Protein AF-A0A933LGN0-F1 (afdb_monomer)

Mean predicted aligned error: 6.15 Å

N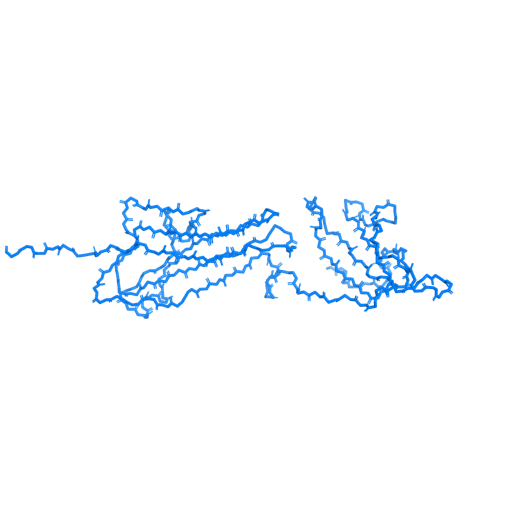earest PDB structures (foldseek):
  7uaf-assembly1_D  TM=4.717E-01  e=1.197E+00  Homo sapiens
  4ci7-assembly1_A  TM=3.240E-01  e=4.088E-01  Clostridioides difficile QCD-32g58
  4ci7-assembly1_B  TM=2.855E-01  e=5.643E-01  Clostridioides difficile QCD-32g58

Sequence (197 aa):
EQGFSAARRTGLLTDSGSGALALDFNGDGWLDLSVACHARPNGDHRAQSSLFFGGPDGFSDYRKLLLPTEGSHDITHVDAGHIYHR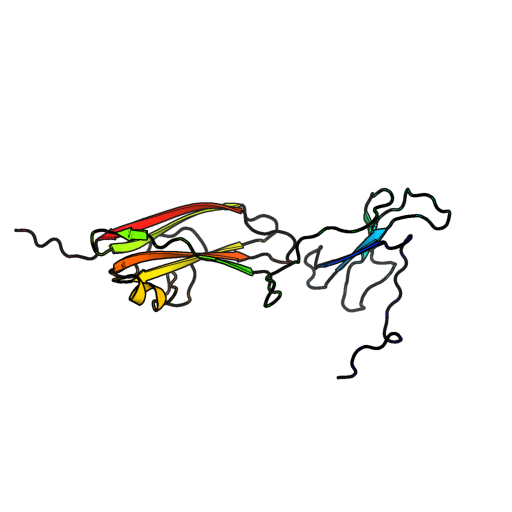RFEIAWTSSIHETATPVGVAAIRWSAETPLGSRIRFQVRVGVDRDRLEEAAWTGPTGPASFFDAPDRLAAALGNGRCVQYRAWFMSRDGSNYPLLRDVALELEPTGKQDKP

Solvent-accessible surface area (backbone atoms only — not comparable to full-atom values): 11126 Å² total; per-residue (Å²): 135,85,75,92,51,93,83,76,68,84,90,76,87,66,38,49,70,46,30,74,52,77,40,31,83,86,70,82,84,34,60,18,41,38,32,26,6,25,22,34,98,86,68,46,46,76,11,47,19,41,36,34,48,34,47,99,88,45,74,47,82,87,40,54,49,78,41,97,46,66,22,37,79,47,70,90,80,76,78,61,34,32,89,89,76,58,42,37,50,47,80,49,71,56,73,79,46,78,49,97,55,46,25,14,46,29,30,43,42,65,47,68,49,52,60,92,70,15,39,62,35,34,27,36,35,41,6,66,40,69,71,51,32,74,73,35,63,48,22,23,87,86,37,74,78,34,58,33,74,60,70,46,73,53,98,60,53,51,57,63,12,23,26,39,36,44,34,43,35,39,24,25,74,53,42,86,47,65,38,50,78,76,50,77,48,75,43,74,40,73,65,64,82,79,80,72,132

Structure (mmCIF, N/CA/C/O backbone):
data_AF-A0A933LGN0-F1
#
_entry.id   AF-A0A933LGN0-F1
#
loop_
_atom_site.group_PDB
_atom_site.id
_atom_site.type_symbol
_atom_site.label_atom_id
_atom_site.label_alt_id
_atom_site.label_comp_id
_atom_site.label_asym_id
_atom_site.label_entity_id
_atom_site.label_seq_id
_atom_site.pdbx_PDB_ins_code
_atom_site.Cartn_x
_atom_site.Cartn_y
_atom_site.Cartn_z
_atom_site.occupancy
_atom_site.B_iso_or_equiv
_atom_site.auth_seq_id
_atom_site.auth_comp_id
_atom_site.auth_asym_id
_atom_site.auth_atom_id
_atom_site.pdbx_PDB_model_num
ATOM 1 N N . GLU A 1 1 ? 11.420 -27.763 -13.303 1.00 62.78 1 GLU A N 1
ATOM 2 C CA . GLU A 1 1 ? 11.640 -26.480 -14.005 1.00 62.78 1 GLU A CA 1
ATOM 3 C C . GLU A 1 1 ? 13.042 -26.451 -14.588 1.00 62.78 1 GLU A C 1
ATOM 5 O O . GLU A 1 1 ? 13.955 -26.988 -13.970 1.00 62.78 1 GLU A O 1
ATOM 10 N N . GLN A 1 2 ? 13.224 -25.869 -15.774 1.00 76.69 2 GLN A N 1
ATOM 11 C CA . GLN A 1 2 ? 14.566 -25.549 -16.260 1.00 76.69 2 GLN A CA 1
ATOM 12 C C . GLN A 1 2 ? 14.942 -24.205 -15.630 1.00 76.69 2 GLN A C 1
ATOM 14 O O . GLN A 1 2 ? 14.261 -23.230 -15.913 1.00 76.69 2 GLN A O 1
ATOM 19 N N . GLY A 1 3 ? 15.951 -24.167 -14.752 1.00 87.81 3 GLY A N 1
ATOM 20 C CA . GLY A 1 3 ? 16.308 -22.988 -13.942 1.00 87.81 3 GLY A CA 1
ATOM 21 C C . GLY A 1 3 ? 16.785 -21.764 -14.742 1.00 87.81 3 GLY A C 1
ATOM 22 O O . GLY A 1 3 ? 16.311 -21.472 -15.834 1.00 87.81 3 GLY A O 1
ATOM 23 N N . PHE A 1 4 ? 17.754 -21.010 -14.238 1.00 88.06 4 PHE A N 1
ATOM 24 C CA . PHE A 1 4 ? 18.306 -19.876 -14.988 1.00 88.06 4 PHE A CA 1
ATOM 25 C C . PHE A 1 4 ? 19.128 -20.334 -16.216 1.00 88.06 4 PHE A C 1
ATOM 27 O O . PHE A 1 4 ?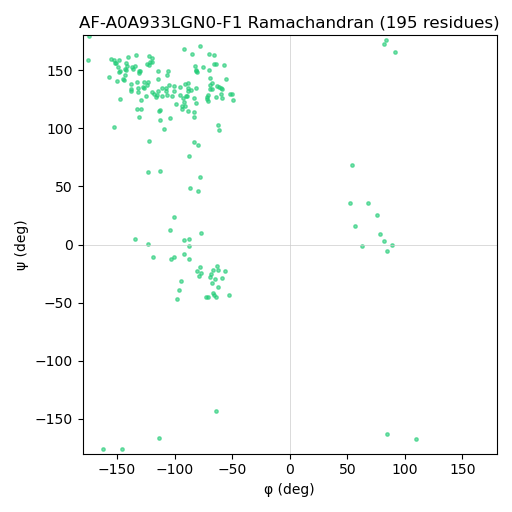 19.829 -21.343 -16.163 1.00 88.06 4 PHE A O 1
ATOM 34 N N . SER A 1 5 ? 19.061 -19.592 -17.330 1.00 91.00 5 SER A N 1
ATOM 35 C CA . SER A 1 5 ? 19.983 -19.739 -18.467 1.00 91.00 5 SER A CA 1
ATOM 36 C C . SER A 1 5 ? 20.211 -18.392 -19.141 1.00 91.00 5 SER A C 1
ATOM 38 O O . SER A 1 5 ? 19.262 -17.769 -19.608 1.00 91.00 5 SER A O 1
ATOM 40 N N . ALA A 1 6 ? 21.474 -17.984 -19.281 1.00 90.81 6 ALA A N 1
ATOM 41 C CA . ALA A 1 6 ? 21.842 -16.735 -19.949 1.00 90.81 6 ALA A CA 1
ATOM 42 C C . ALA A 1 6 ? 21.458 -16.692 -21.442 1.00 90.81 6 ALA A C 1
ATOM 44 O O . ALA A 1 6 ? 21.406 -15.612 -22.035 1.00 90.81 6 ALA A O 1
ATOM 45 N N . ALA A 1 7 ? 21.203 -17.851 -22.058 1.00 90.81 7 ALA A N 1
ATOM 46 C CA . ALA A 1 7 ? 20.725 -17.947 -23.435 1.00 90.81 7 ALA A CA 1
ATOM 47 C C . ALA A 1 7 ? 19.208 -17.714 -23.550 1.00 90.81 7 ALA A C 1
ATOM 49 O O . ALA A 1 7 ? 18.731 -17.323 -24.611 1.00 90.81 7 ALA A O 1
ATOM 50 N N . ARG A 1 8 ? 18.445 -17.918 -22.466 1.00 89.62 8 ARG A N 1
ATOM 51 C CA . ARG A 1 8 ? 17.003 -17.644 -22.411 1.00 89.62 8 ARG A CA 1
ATOM 52 C C . ARG A 1 8 ? 16.773 -16.192 -22.004 1.00 89.62 8 ARG A C 1
ATOM 54 O O . ARG A 1 8 ? 16.453 -15.911 -20.852 1.00 89.62 8 ARG A O 1
ATOM 61 N N . ARG A 1 9 ? 16.984 -15.272 -22.946 1.00 90.44 9 ARG A N 1
ATOM 62 C CA . ARG A 1 9 ? 16.821 -13.831 -22.725 1.00 90.44 9 ARG A CA 1
ATOM 63 C C . ARG A 1 9 ? 16.197 -13.129 -23.926 1.00 90.44 9 ARG A C 1
ATOM 65 O O . ARG A 1 9 ? 16.412 -13.544 -25.062 1.00 90.44 9 ARG A O 1
ATOM 72 N N . THR A 1 10 ? 15.537 -12.011 -23.652 1.00 89.69 10 THR A N 1
ATOM 73 C CA . THR A 1 10 ? 15.153 -11.007 -24.649 1.00 89.69 10 THR A CA 1
ATOM 74 C C . THR A 1 10 ? 16.130 -9.841 -24.544 1.00 89.69 10 THR A C 1
ATOM 76 O O . THR A 1 10 ? 16.378 -9.345 -23.447 1.00 89.69 10 THR A O 1
ATOM 79 N N . GLY A 1 11 ? 16.736 -9.437 -25.662 1.00 92.25 11 GLY A N 1
ATOM 80 C CA . GLY A 1 11 ? 17.563 -8.230 -25.712 1.00 92.25 11 GLY A CA 1
ATOM 81 C C . GLY A 1 11 ? 16.682 -6.995 -25.869 1.00 92.25 11 GLY A C 1
ATOM 82 O O . GLY A 1 11 ? 15.778 -7.017 -26.696 1.00 92.25 11 GLY A O 1
ATOM 83 N N . LEU A 1 12 ? 16.953 -5.948 -25.089 1.00 93.94 12 LEU A N 1
ATOM 84 C CA . LEU A 1 12 ? 16.286 -4.648 -25.180 1.00 93.94 12 LEU A CA 1
ATOM 85 C C . LEU A 1 12 ? 17.342 -3.564 -25.387 1.00 93.94 12 LEU A C 1
ATOM 87 O O . LEU A 1 12 ? 18.404 -3.603 -24.760 1.00 93.94 12 LEU A O 1
ATOM 91 N N . LEU A 1 13 ? 17.069 -2.613 -26.277 1.00 93.31 13 LEU A N 1
ATOM 92 C CA . LEU A 1 13 ? 18.012 -1.569 -26.662 1.00 93.31 13 LEU A CA 1
ATOM 93 C C . LEU A 1 13 ? 17.850 -0.328 -25.776 1.00 93.31 13 LEU A C 1
ATOM 95 O O . LEU A 1 13 ? 16.806 0.336 -25.779 1.00 93.31 13 LEU A O 1
ATOM 99 N N . THR A 1 14 ? 18.924 0.012 -25.062 1.00 93.94 14 THR A N 1
ATOM 100 C CA . THR A 1 14 ? 19.019 1.161 -24.146 1.00 93.94 14 THR A CA 1
ATOM 101 C C . THR A 1 14 ? 20.337 1.909 -24.324 1.00 93.94 14 THR A C 1
ATOM 103 O O . THR A 1 14 ? 21.363 1.287 -24.608 1.00 93.94 14 THR A O 1
ATOM 106 N N . ASP A 1 15 ? 20.335 3.214 -24.054 1.00 94.25 15 ASP A N 1
ATOM 107 C CA . ASP A 1 15 ? 21.531 4.062 -24.081 1.00 94.25 15 ASP A CA 1
ATOM 108 C C . ASP A 1 15 ? 22.302 3.963 -22.754 1.00 94.25 15 ASP A C 1
ATOM 110 O O . ASP A 1 15 ? 22.082 4.739 -21.825 1.00 94.25 15 ASP A O 1
ATOM 114 N N . SER A 1 16 ? 23.214 2.988 -22.659 1.00 94.38 16 SER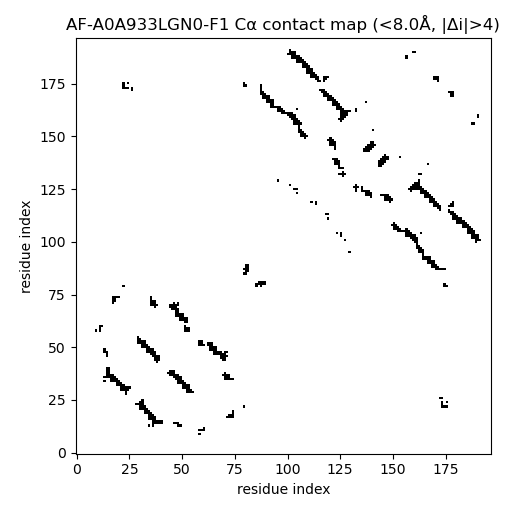 A N 1
ATOM 115 C CA . SER A 1 16 ? 24.043 2.761 -21.463 1.00 94.38 16 SER A CA 1
ATOM 116 C C . SER A 1 16 ? 23.195 2.597 -20.189 1.00 94.38 16 SER A C 1
ATOM 118 O O . SER A 1 16 ? 23.159 3.469 -19.316 1.00 94.38 16 SER A O 1
ATOM 120 N N . GLY A 1 17 ? 22.455 1.484 -20.114 1.00 94.31 17 GLY A N 1
ATOM 121 C CA . GLY A 1 17 ? 21.576 1.173 -18.985 1.00 94.31 17 GLY A CA 1
ATOM 122 C C . GLY A 1 17 ? 22.341 1.107 -17.657 1.00 94.31 17 GLY A C 1
ATOM 123 O O . GLY A 1 17 ? 23.321 0.372 -17.549 1.00 94.31 17 GLY A O 1
ATOM 124 N N . SER A 1 18 ? 21.893 1.867 -16.658 1.00 93.69 18 SER A N 1
ATOM 125 C CA . SER A 1 18 ? 22.594 2.069 -15.379 1.00 93.69 18 SER A CA 1
ATOM 126 C C . SER A 1 18 ? 21.812 1.590 -14.150 1.00 93.69 18 SER A C 1
ATOM 128 O O . SER A 1 18 ? 22.383 1.481 -13.071 1.00 93.69 18 SER A O 1
ATOM 130 N N . GLY A 1 19 ? 20.530 1.256 -14.304 1.00 93.81 19 GLY A N 1
ATOM 131 C CA . GLY A 1 19 ? 19.676 0.708 -13.250 1.00 93.81 19 GLY A CA 1
ATOM 132 C C . GLY A 1 19 ? 18.304 0.343 -13.807 1.00 93.81 19 GLY A C 1
ATOM 133 O O . GLY A 1 19 ? 17.924 0.857 -14.861 1.00 93.81 19 GLY A O 1
ATOM 134 N N . ALA A 1 20 ? 17.566 -0.545 -13.137 1.00 93.31 20 ALA A N 1
ATOM 135 C CA . ALA A 1 20 ? 16.239 -0.960 -13.591 1.00 93.31 20 ALA A CA 1
ATOM 136 C C . ALA A 1 20 ? 15.241 -1.186 -12.445 1.00 93.31 20 ALA A C 1
ATOM 138 O O . ALA A 1 20 ?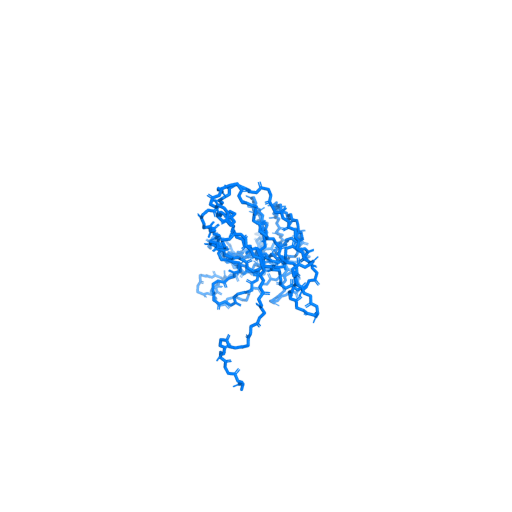 15.627 -1.577 -11.345 1.00 93.31 20 ALA A O 1
ATOM 139 N N . LEU A 1 21 ? 13.956 -0.971 -12.732 1.00 92.88 21 LEU A N 1
ATOM 140 C CA . LEU A 1 21 ? 12.824 -1.236 -11.841 1.00 92.88 21 LEU A CA 1
ATOM 141 C C . LEU A 1 21 ? 11.687 -1.879 -12.640 1.00 92.88 21 LEU A C 1
ATOM 143 O O . LEU A 1 21 ? 11.324 -1.369 -13.700 1.00 92.88 21 LEU A O 1
ATOM 147 N N . ALA A 1 22 ? 11.119 -2.969 -12.124 1.00 92.25 22 ALA A N 1
ATOM 148 C CA . ALA A 1 22 ? 10.008 -3.674 -12.756 1.00 92.25 22 ALA A CA 1
ATOM 149 C C . ALA A 1 22 ? 8.724 -3.553 -11.926 1.00 92.25 22 ALA A C 1
ATOM 151 O O . ALA A 1 22 ? 8.673 -4.057 -10.803 1.00 92.25 22 ALA A O 1
ATOM 152 N N . LEU A 1 23 ? 7.707 -2.893 -12.484 1.00 91.94 23 LEU A N 1
ATOM 153 C CA . LEU A 1 23 ? 6.371 -2.695 -11.905 1.00 91.94 23 LEU A CA 1
ATOM 154 C C . LEU A 1 23 ? 5.344 -2.529 -13.024 1.00 91.94 23 LEU A C 1
ATOM 156 O O . LEU A 1 23 ? 5.713 -2.169 -14.130 1.00 91.94 23 LEU A O 1
ATOM 160 N N . ASP A 1 24 ? 4.068 -2.766 -12.739 1.00 91.62 24 ASP A N 1
ATOM 161 C CA . ASP A 1 24 ? 2.968 -2.479 -13.671 1.00 91.62 24 ASP A CA 1
ATOM 162 C C . ASP A 1 24 ? 2.640 -0.975 -13.623 1.00 91.62 24 ASP A C 1
ATOM 164 O O . ASP A 1 24 ? 1.823 -0.519 -12.821 1.00 91.62 24 ASP A O 1
ATOM 168 N N . PHE A 1 25 ? 3.358 -0.167 -14.407 1.00 90.69 25 PHE A N 1
ATOM 169 C CA . PHE A 1 25 ? 3.263 1.293 -14.329 1.00 90.69 25 PHE A CA 1
ATOM 170 C C . PHE A 1 25 ? 1.997 1.832 -15.001 1.00 90.69 25 PHE A C 1
ATOM 172 O O . PHE A 1 25 ? 1.548 2.931 -14.659 1.00 90.69 25 PHE A O 1
ATOM 179 N N . ASN A 1 26 ? 1.427 1.096 -15.959 1.00 91.00 26 ASN A N 1
ATOM 180 C CA . ASN A 1 26 ? 0.223 1.507 -16.682 1.00 91.00 26 ASN A CA 1
ATOM 181 C C . ASN A 1 26 ? -1.070 0.833 -16.165 1.00 91.00 26 ASN A C 1
ATOM 183 O O . ASN A 1 26 ? -2.165 1.292 -16.503 1.00 91.00 26 ASN A O 1
ATOM 187 N N . GLY A 1 27 ? -0.963 -0.177 -15.299 1.00 89.31 27 GLY A N 1
ATOM 188 C CA . GLY A 1 27 ? -2.082 -0.900 -14.703 1.00 89.31 27 GLY A CA 1
ATOM 189 C C . GLY A 1 27 ? -2.755 -1.896 -15.651 1.00 89.31 27 GLY A C 1
ATOM 190 O O . GLY A 1 27 ? -3.954 -2.143 -15.486 1.00 89.31 27 GLY A O 1
ATOM 191 N N . ASP A 1 28 ? -2.048 -2.408 -16.664 1.00 91.88 28 ASP A N 1
ATOM 192 C CA . ASP A 1 28 ? -2.591 -3.343 -17.660 1.00 91.88 28 ASP A CA 1
ATOM 193 C C . ASP A 1 28 ? -2.489 -4.824 -17.241 1.00 91.88 28 ASP A C 1
ATOM 195 O O . ASP A 1 28 ? -3.005 -5.710 -17.933 1.00 91.88 28 ASP A O 1
ATOM 199 N N . GLY A 1 29 ? -1.905 -5.089 -16.068 1.00 90.75 29 GLY A N 1
ATOM 200 C CA . GLY A 1 29 ? -1.732 -6.419 -15.494 1.00 90.75 29 GLY A CA 1
ATOM 201 C C . GLY A 1 29 ? -0.437 -7.115 -15.913 1.00 90.75 29 GLY A C 1
ATOM 202 O O . GLY A 1 29 ? -0.190 -8.237 -15.457 1.00 90.75 29 GLY A O 1
ATOM 203 N N . TRP A 1 30 ? 0.397 -6.482 -16.740 1.00 94.06 30 TRP A N 1
ATOM 204 C CA . TRP A 1 30 ? 1.733 -6.955 -17.085 1.00 94.06 30 TRP A CA 1
ATOM 205 C C . TRP A 1 30 ? 2.802 -6.111 -16.389 1.00 94.06 30 TRP A C 1
ATOM 207 O O . TRP A 1 30 ? 2.649 -4.917 -16.175 1.00 94.06 30 TRP A O 1
ATOM 217 N N . LEU A 1 31 ? 3.919 -6.740 -16.012 1.00 93.44 31 LEU A N 1
ATOM 218 C CA . LEU A 1 31 ? 5.056 -5.988 -15.482 1.00 93.44 31 LEU A CA 1
ATOM 219 C C . LEU A 1 31 ? 5.725 -5.199 -16.606 1.00 93.44 31 LEU A C 1
ATOM 221 O O . LEU A 1 31 ? 6.141 -5.779 -17.609 1.00 93.44 31 LEU A O 1
ATOM 225 N N . ASP A 1 32 ? 5.915 -3.909 -16.380 1.00 95.44 32 ASP A N 1
ATOM 226 C CA . ASP A 1 32 ? 6.739 -3.039 -17.205 1.00 95.44 32 ASP A CA 1
ATOM 227 C C . ASP A 1 32 ? 8.175 -2.990 -16.662 1.00 95.44 32 ASP A C 1
ATOM 229 O O . ASP A 1 32 ? 8.462 -3.442 -15.550 1.00 95.44 32 ASP A O 1
ATOM 233 N N . LEU A 1 33 ? 9.097 -2.429 -17.444 1.00 95.62 33 LEU A N 1
ATOM 234 C CA . LEU A 1 33 ? 10.505 -2.289 -17.080 1.00 95.62 33 LEU A CA 1
ATOM 235 C C . LEU A 1 33 ? 10.984 -0.855 -17.322 1.00 95.62 33 LEU A C 1
ATOM 237 O O . LEU A 1 33 ? 11.155 -0.427 -18.462 1.00 95.62 33 LEU A O 1
ATOM 241 N N . SER A 1 34 ? 11.245 -0.126 -16.241 1.00 95.19 34 SER A N 1
ATOM 242 C CA . SER A 1 34 ? 11.947 1.158 -16.277 1.00 95.19 34 SER A CA 1
ATOM 243 C C . SER A 1 34 ? 13.453 0.919 -16.230 1.00 95.19 34 SER A C 1
ATOM 245 O O . SER A 1 34 ? 13.919 0.134 -15.406 1.00 95.19 34 SER A O 1
ATOM 247 N N . VAL A 1 35 ? 14.213 1.585 -17.098 1.00 96.25 35 VAL A N 1
ATOM 248 C CA . VAL A 1 35 ? 15.675 1.493 -17.191 1.00 96.25 35 VAL A CA 1
ATOM 249 C C . VAL A 1 35 ? 16.281 2.893 -17.258 1.00 96.25 35 VAL A C 1
ATOM 251 O O . VAL A 1 35 ? 16.063 3.628 -18.228 1.00 96.25 35 VAL A O 1
ATOM 254 N N . ALA A 1 36 ? 17.079 3.248 -16.250 1.00 96.62 36 ALA A N 1
ATOM 255 C CA . ALA A 1 36 ? 17.869 4.474 -16.255 1.00 96.62 36 ALA A CA 1
ATOM 256 C C . ALA A 1 36 ? 18.982 4.372 -17.297 1.00 96.62 36 ALA A C 1
ATOM 258 O O . ALA A 1 36 ? 19.611 3.324 -17.431 1.00 96.62 36 ALA A O 1
ATOM 259 N N . CYS A 1 37 ? 19.209 5.448 -18.047 1.00 95.81 37 CYS A N 1
ATOM 260 C CA . CYS A 1 37 ? 20.165 5.484 -19.153 1.00 95.81 37 CYS A CA 1
ATOM 261 C C . CYS A 1 37 ? 21.170 6.624 -18.950 1.00 95.81 37 CYS A C 1
ATOM 263 O O . CYS A 1 37 ? 20.776 7.772 -18.736 1.00 95.81 37 CYS A O 1
ATOM 265 N N . HIS A 1 38 ? 22.466 6.307 -19.016 1.00 96.12 38 HIS A N 1
ATOM 266 C CA . HIS A 1 38 ? 23.531 7.218 -18.594 1.00 96.12 38 HIS A CA 1
ATOM 267 C C . HIS A 1 38 ? 24.157 8.038 -19.728 1.00 96.12 38 HIS A C 1
ATOM 269 O O . HIS A 1 38 ? 24.495 9.207 -19.538 1.00 96.12 38 HIS A O 1
ATOM 275 N N . ALA A 1 39 ? 24.350 7.439 -20.902 1.00 95.38 39 ALA A N 1
ATOM 276 C CA . ALA A 1 39 ? 25.064 8.084 -21.997 1.00 95.38 39 ALA A CA 1
ATOM 277 C C . ALA A 1 39 ? 24.677 7.488 -23.350 1.00 95.38 39 ALA A C 1
ATOM 279 O O . ALA A 1 39 ? 24.476 6.280 -23.484 1.00 95.38 39 ALA A O 1
ATOM 280 N N . ARG A 1 40 ? 24.621 8.351 -24.363 1.00 93.19 40 ARG A N 1
ATOM 281 C CA . ARG A 1 40 ? 24.430 7.963 -25.763 1.00 93.19 40 ARG A CA 1
ATOM 282 C C . ARG A 1 40 ? 25.679 7.248 -26.298 1.00 93.19 40 ARG A C 1
ATOM 284 O O . ARG A 1 40 ? 26.762 7.413 -25.733 1.00 93.19 40 ARG A O 1
ATOM 291 N N . PRO A 1 41 ? 25.596 6.534 -27.438 1.00 91.50 41 PRO A N 1
ATOM 292 C CA . PRO A 1 41 ? 26.744 5.820 -28.012 1.00 91.50 41 PRO A CA 1
ATOM 293 C C . PRO A 1 41 ? 27.984 6.684 -28.302 1.00 91.50 41 PRO A C 1
ATOM 295 O O . PRO A 1 41 ? 29.092 6.164 -28.370 1.00 91.50 41 PRO A O 1
ATOM 298 N N . ASN A 1 42 ? 27.816 7.999 -28.469 1.00 93.44 42 ASN A N 1
ATOM 299 C CA . ASN A 1 42 ? 28.909 8.955 -28.678 1.00 93.44 42 ASN A CA 1
ATOM 300 C C . ASN A 1 42 ? 29.522 9.505 -27.372 1.00 93.44 42 ASN A C 1
ATOM 302 O O . ASN A 1 42 ? 30.354 10.407 -27.436 1.00 93.44 42 ASN A O 1
ATOM 306 N N . GLY A 1 43 ? 29.096 9.010 -26.206 1.00 91.25 43 GLY A N 1
ATOM 307 C CA . GLY A 1 43 ? 29.536 9.485 -24.892 1.00 91.25 43 GLY A CA 1
ATOM 308 C C . GLY A 1 43 ? 28.817 10.740 -24.384 1.00 91.25 43 GLY A C 1
ATOM 309 O O . GLY A 1 43 ? 29.163 11.232 -23.316 1.00 91.25 43 GLY A O 1
ATOM 310 N N . ASP A 1 44 ? 27.821 11.274 -25.102 1.00 93.25 44 ASP A N 1
ATOM 311 C CA . ASP A 1 44 ? 27.020 12.400 -24.607 1.00 93.25 44 ASP A CA 1
ATOM 312 C C . ASP A 1 44 ? 26.094 11.946 -23.469 1.00 93.25 44 ASP A C 1
ATOM 314 O O . ASP A 1 44 ? 25.257 11.055 -23.645 1.00 93.25 44 ASP A O 1
ATOM 318 N N . HIS A 1 45 ? 26.205 12.602 -22.315 1.00 93.62 45 HIS A N 1
ATOM 319 C CA . HIS A 1 45 ? 25.413 12.324 -21.116 1.00 93.62 45 HIS A CA 1
ATOM 320 C C . HIS A 1 45 ? 23.980 12.876 -21.186 1.00 93.62 45 HIS A C 1
ATOM 322 O O . HIS A 1 45 ? 23.247 12.841 -20.208 1.00 93.62 45 HIS A O 1
ATOM 328 N N . ARG A 1 46 ? 23.514 13.356 -22.342 1.00 92.94 46 ARG A N 1
ATOM 329 C CA . ARG A 1 46 ? 22.103 13.725 -22.560 1.00 92.94 46 ARG A CA 1
ATOM 330 C C . ARG A 1 46 ? 21.256 12.530 -23.002 1.00 92.94 46 ARG A C 1
ATOM 332 O O . ARG A 1 46 ? 20.564 12.601 -24.022 1.00 92.94 46 ARG A O 1
ATOM 339 N N . ALA A 1 47 ? 21.363 11.408 -22.292 1.00 94.38 47 ALA A N 1
ATOM 340 C CA . ALA A 1 47 ? 20.606 10.186 -22.572 1.00 94.38 47 ALA A CA 1
ATOM 341 C C . ALA A 1 47 ? 19.249 10.173 -21.850 1.00 94.38 47 ALA A C 1
ATOM 343 O O . ALA A 1 47 ? 19.154 10.540 -20.676 1.00 94.38 47 ALA A O 1
ATOM 344 N N . GLN A 1 48 ? 18.217 9.713 -22.560 1.00 95.88 48 GLN A N 1
ATOM 345 C CA . GLN A 1 48 ? 16.862 9.536 -22.036 1.00 95.88 48 GLN A CA 1
ATOM 346 C C . GLN A 1 48 ? 16.689 8.125 -21.472 1.00 95.88 48 GLN A C 1
ATOM 348 O O . GLN A 1 48 ? 17.112 7.152 -22.092 1.00 95.88 48 GLN A O 1
ATOM 353 N N . SER A 1 49 ? 16.026 8.008 -20.326 1.00 96.56 49 SER A N 1
ATOM 354 C CA . SER A 1 49 ? 15.695 6.719 -19.716 1.00 96.56 49 SER A CA 1
ATOM 355 C C . SER A 1 49 ? 14.543 6.054 -20.467 1.00 96.56 49 SER A C 1
ATOM 357 O O 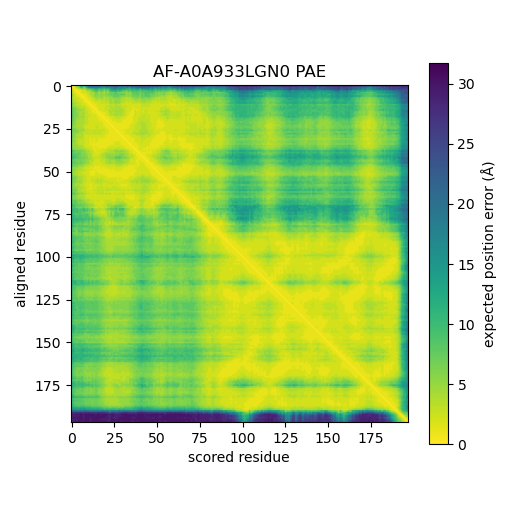. SER A 1 49 ? 13.724 6.730 -21.090 1.00 96.56 49 SER A O 1
ATOM 359 N N . SER A 1 50 ? 14.472 4.727 -20.433 1.00 96.94 50 SER A N 1
ATOM 360 C CA . SER A 1 50 ? 13.469 3.957 -21.176 1.00 96.94 50 SER A CA 1
ATOM 361 C C . SER A 1 50 ? 12.472 3.301 -20.230 1.00 96.94 50 SER A C 1
ATOM 363 O O . SER A 1 50 ? 12.874 2.683 -19.253 1.00 96.94 50 SER A O 1
ATOM 365 N N . LEU A 1 51 ? 11.184 3.383 -20.546 1.00 96.88 51 LEU A N 1
ATOM 366 C CA . LEU A 1 51 ? 10.127 2.590 -19.925 1.00 96.88 51 LEU A CA 1
ATOM 367 C C . LEU A 1 51 ? 9.563 1.635 -20.976 1.00 96.88 51 LEU A C 1
ATOM 369 O O . LEU A 1 51 ? 8.879 2.072 -21.897 1.00 96.88 51 LEU A O 1
ATOM 373 N N . PHE A 1 52 ? 9.867 0.348 -20.860 1.00 98.00 52 PHE A N 1
ATOM 374 C CA . PHE A 1 52 ? 9.341 -0.700 -21.731 1.00 98.00 52 PHE A CA 1
ATOM 375 C C . PHE A 1 52 ? 8.048 -1.244 -21.145 1.00 98.00 52 PHE A C 1
ATOM 377 O O . PHE A 1 52 ? 8.045 -1.668 -19.991 1.00 98.00 52 PHE A O 1
ATOM 384 N N . PHE A 1 53 ? 6.981 -1.286 -21.938 1.00 97.50 53 PHE A N 1
ATOM 385 C CA . PHE A 1 53 ? 5.718 -1.840 -21.469 1.00 97.50 53 PHE A CA 1
ATOM 386 C C . PHE A 1 53 ? 5.643 -3.344 -21.745 1.00 97.50 53 PHE A C 1
ATOM 388 O O . PHE A 1 53 ? 5.818 -3.771 -22.895 1.00 97.50 53 PHE A O 1
ATOM 395 N N . GLY A 1 54 ? 5.336 -4.143 -20.724 1.00 96.62 54 GLY A N 1
ATOM 396 C CA . GLY A 1 54 ? 5.208 -5.600 -20.827 1.00 96.62 54 GLY A CA 1
ATOM 397 C C . GLY A 1 54 ? 3.845 -6.041 -21.358 1.00 96.62 54 GLY A C 1
ATOM 398 O O . GLY A 1 54 ? 2.860 -5.327 -21.236 1.00 96.62 54 GLY A O 1
ATOM 399 N N . GLY A 1 55 ? 3.758 -7.209 -21.986 1.00 96.12 55 GLY A N 1
ATOM 400 C CA . GLY A 1 55 ? 2.505 -7.679 -22.576 1.00 96.12 55 GLY A CA 1
ATOM 401 C C . GLY A 1 55 ? 2.503 -9.180 -22.849 1.00 96.12 55 GLY A C 1
ATOM 402 O O . GLY A 1 55 ? 3.491 -9.853 -22.546 1.00 96.12 55 GLY A O 1
ATOM 403 N N . PRO A 1 56 ? 1.431 -9.713 -23.465 1.00 95.81 56 PRO A N 1
ATOM 404 C CA . PRO A 1 56 ? 1.300 -11.144 -23.751 1.00 95.81 56 PRO A CA 1
ATOM 405 C C . PRO A 1 56 ? 2.429 -11.701 -24.629 1.00 95.81 56 PRO A C 1
ATOM 407 O O . PRO A 1 56 ? 2.804 -12.860 -24.471 1.00 95.81 56 PRO A O 1
ATOM 410 N N . ASP A 1 57 ? 3.009 -10.865 -25.493 1.00 93.88 57 ASP A N 1
ATOM 411 C CA . ASP A 1 57 ? 4.134 -11.222 -26.367 1.00 93.88 57 ASP A CA 1
ATOM 412 C C . ASP A 1 57 ? 5.513 -10.911 -25.740 1.00 93.88 57 ASP A C 1
ATOM 414 O O . ASP A 1 57 ? 6.552 -11.088 -26.378 1.00 93.88 57 ASP A O 1
ATOM 418 N N . GLY A 1 58 ? 5.544 -10.447 -24.485 1.00 92.88 58 GLY A N 1
ATOM 419 C CA . GLY A 1 58 ? 6.749 -10.008 -23.781 1.00 92.88 58 GLY A CA 1
ATOM 420 C C . GLY A 1 58 ? 7.145 -8.553 -24.066 1.00 92.88 58 GLY A C 1
ATOM 421 O O . GLY A 1 58 ? 6.342 -7.737 -24.518 1.00 92.88 58 GLY A O 1
ATOM 422 N N . PHE A 1 59 ? 8.396 -8.209 -23.749 1.00 95.62 59 PHE A N 1
ATOM 423 C CA . PHE A 1 59 ? 8.948 -6.867 -23.961 1.00 95.62 59 PHE A CA 1
ATOM 424 C C . PHE A 1 59 ? 9.384 -6.641 -25.415 1.00 95.62 59 PHE A C 1
ATOM 426 O O . PHE A 1 59 ? 9.862 -7.561 -26.078 1.00 95.62 59 PHE A O 1
ATOM 433 N N . SER A 1 60 ? 9.282 -5.395 -25.888 1.00 94.19 60 SER A N 1
ATOM 434 C CA . SER A 1 60 ? 9.660 -4.998 -27.250 1.00 94.19 60 SER A CA 1
ATOM 435 C C . SER A 1 60 ? 10.251 -3.589 -27.294 1.00 94.19 60 SER A C 1
ATOM 437 O O . SER A 1 60 ? 9.742 -2.678 -26.642 1.00 94.19 60 SER A O 1
ATOM 439 N N . ASP A 1 61 ? 11.265 -3.379 -28.139 1.00 94.56 61 ASP A N 1
ATOM 440 C CA . ASP A 1 61 ? 11.851 -2.056 -28.402 1.00 94.56 61 ASP A CA 1
ATOM 441 C C . ASP A 1 61 ? 10.869 -1.058 -29.029 1.00 94.56 61 ASP A C 1
ATOM 443 O O . ASP A 1 61 ? 11.068 0.153 -28.922 1.00 94.56 61 ASP A O 1
ATOM 447 N N . TYR A 1 62 ? 9.804 -1.557 -29.661 1.00 93.62 62 TYR A N 1
ATOM 448 C CA . TYR A 1 62 ? 8.758 -0.737 -30.274 1.00 93.62 62 TYR A CA 1
ATOM 449 C C . TYR A 1 62 ? 7.644 -0.357 -29.295 1.00 93.62 62 TYR A C 1
ATOM 451 O O . TYR A 1 62 ? 6.837 0.519 -29.601 1.00 93.62 62 TYR A O 1
ATOM 459 N N . ARG A 1 63 ? 7.594 -0.990 -28.115 1.00 95.69 63 ARG A N 1
ATOM 460 C CA . ARG A 1 63 ? 6.600 -0.716 -27.071 1.00 95.69 63 ARG A CA 1
ATOM 461 C C . ARG A 1 63 ? 7.278 -0.101 -25.849 1.00 95.69 63 ARG A C 1
ATOM 463 O O . ARG A 1 63 ? 7.282 -0.674 -24.762 1.00 95.69 63 ARG A O 1
ATOM 470 N N . LYS A 1 64 ? 7.863 1.082 -26.045 1.00 95.88 64 LYS A N 1
ATOM 471 C CA . LYS A 1 64 ? 8.511 1.847 -24.978 1.00 95.88 64 LYS A CA 1
ATOM 472 C C . LYS A 1 64 ? 8.197 3.335 -25.030 1.00 95.88 64 LYS A C 1
ATOM 474 O O . LYS A 1 64 ? 7.957 3.895 -26.097 1.00 95.88 64 LYS A O 1
ATOM 479 N N . LEU A 1 65 ? 8.256 3.968 -23.867 1.00 96.81 65 LEU A N 1
ATOM 480 C CA . LEU A 1 65 ? 8.259 5.412 -23.683 1.00 96.81 65 LEU A CA 1
ATOM 481 C C . LEU A 1 65 ? 9.680 5.872 -23.332 1.00 96.81 65 LEU A C 1
ATOM 483 O O . LEU A 1 65 ? 10.354 5.247 -22.516 1.00 96.81 65 LEU A O 1
ATOM 487 N N . LEU A 1 66 ? 10.126 6.982 -23.923 1.00 96.00 66 LEU A N 1
ATOM 488 C CA . LEU A 1 66 ? 11.356 7.657 -23.511 1.00 96.00 66 LEU A CA 1
ATOM 489 C C . LEU A 1 66 ? 11.029 8.716 -22.460 1.00 96.00 66 LEU A C 1
ATOM 491 O O . LEU A 1 66 ? 10.238 9.628 -22.706 1.00 96.00 66 LEU A O 1
ATOM 495 N N . LEU A 1 67 ? 11.653 8.600 -21.295 1.00 95.06 67 LEU A N 1
ATOM 496 C CA . LEU A 1 67 ? 11.535 9.556 -20.205 1.00 95.06 67 LEU A CA 1
ATOM 497 C C . LEU A 1 67 ? 12.593 10.657 -20.384 1.00 95.06 67 LEU A C 1
ATOM 499 O O . LEU A 1 67 ? 13.750 10.345 -20.679 1.00 95.06 67 LEU A O 1
ATOM 503 N N . PRO A 1 68 ? 12.239 11.944 -20.223 1.00 94.38 68 PRO A N 1
ATOM 504 C CA . PRO A 1 68 ? 13.124 13.077 -20.503 1.00 94.38 68 PRO A CA 1
ATOM 505 C C . PRO A 1 68 ? 14.155 13.302 -19.381 1.00 94.38 68 PRO A C 1
ATOM 507 O O . PRO A 1 68 ? 14.202 14.361 -18.765 1.00 94.38 68 PRO A O 1
ATOM 510 N N . THR A 1 69 ? 14.962 12.286 -19.085 1.00 93.94 69 THR A N 1
ATOM 511 C CA . THR A 1 69 ? 16.119 12.382 -18.187 1.00 93.94 69 THR A CA 1
ATOM 512 C C . THR A 1 69 ? 17.354 12.878 -18.942 1.00 93.94 69 THR A C 1
ATOM 514 O O . THR A 1 69 ? 17.405 12.799 -20.169 1.00 93.94 69 THR A O 1
ATOM 517 N N . GLU A 1 70 ? 18.375 13.321 -18.207 1.00 94.00 70 GLU A N 1
ATOM 518 C CA . GLU A 1 70 ? 19.697 13.648 -18.751 1.00 94.00 70 GLU A CA 1
ATOM 519 C C . GLU A 1 70 ? 20.769 12.809 -18.047 1.00 94.00 70 GLU A C 1
ATOM 521 O O . GLU A 1 70 ? 21.300 13.192 -17.008 1.00 94.00 70 GLU A O 1
ATOM 526 N N . GLY A 1 71 ? 21.043 11.622 -18.593 1.00 92.94 71 GLY A N 1
ATOM 527 C CA . GLY A 1 71 ? 22.217 10.830 -18.217 1.00 92.94 71 GLY A CA 1
ATOM 528 C C . GLY A 1 71 ? 22.196 10.266 -16.804 1.00 92.94 71 GLY A C 1
ATOM 529 O O . GLY A 1 71 ? 23.246 10.174 -16.159 1.00 92.94 71 GLY A O 1
ATOM 530 N N . SER A 1 72 ? 21.011 9.877 -16.328 1.00 92.94 72 SER A N 1
ATOM 531 C CA . SER A 1 72 ? 20.816 9.268 -15.015 1.00 92.94 72 SER A CA 1
ATOM 532 C C . SER A 1 72 ? 21.795 8.116 -14.787 1.00 92.94 72 SER A C 1
ATOM 534 O O . SER A 1 72 ? 21.879 7.157 -15.560 1.00 92.94 72 SER A O 1
ATOM 536 N N . HIS A 1 73 ? 22.547 8.229 -13.701 1.00 87.44 73 HIS A N 1
ATOM 537 C CA . HIS A 1 73 ? 23.488 7.224 -13.249 1.00 87.44 73 HIS A CA 1
ATOM 538 C C . HIS A 1 73 ? 22.898 6.601 -11.984 1.00 87.44 73 HIS A C 1
ATOM 540 O O . HIS A 1 73 ? 23.023 7.208 -10.923 1.00 87.44 73 HIS A O 1
ATOM 546 N N . ASP A 1 74 ? 22.265 5.428 -12.134 1.00 87.38 74 ASP A N 1
ATOM 547 C CA . ASP A 1 74 ? 21.578 4.640 -11.089 1.00 87.38 74 ASP A CA 1
ATOM 548 C C . ASP A 1 74 ? 20.064 4.929 -10.898 1.00 87.38 74 ASP A C 1
ATOM 550 O O . ASP A 1 74 ? 19.520 5.916 -11.403 1.00 87.38 74 ASP A O 1
ATOM 554 N N . ILE A 1 75 ? 19.377 4.028 -10.179 1.00 87.94 75 ILE A N 1
ATOM 555 C CA . ILE A 1 75 ? 17.989 4.147 -9.704 1.00 87.94 75 ILE A CA 1
ATOM 556 C C . ILE A 1 75 ? 17.934 3.847 -8.202 1.00 87.94 75 ILE A C 1
ATOM 558 O O . ILE A 1 75 ? 18.084 2.702 -7.780 1.00 87.94 75 ILE A O 1
ATOM 562 N N . THR A 1 76 ? 17.552 4.843 -7.403 1.00 84.50 76 THR A N 1
ATOM 563 C CA . THR A 1 76 ? 17.153 4.627 -6.004 1.00 84.50 76 THR A CA 1
ATOM 564 C C . THR A 1 76 ? 15.644 4.436 -5.921 1.00 84.50 76 THR A C 1
ATOM 566 O O . THR A 1 76 ? 14.883 5.292 -6.371 1.00 84.50 76 THR A O 1
ATOM 569 N N . HIS A 1 77 ? 15.198 3.341 -5.311 1.00 80.19 77 HIS A N 1
ATOM 570 C CA . HIS A 1 77 ? 13.784 3.083 -5.053 1.00 80.19 77 HIS A CA 1
ATOM 571 C C . HIS A 1 77 ? 13.584 2.437 -3.680 1.00 80.19 77 HIS A C 1
ATOM 573 O O . HIS A 1 77 ? 14.516 1.899 -3.084 1.00 80.19 77 HIS A O 1
ATOM 579 N N . VAL A 1 78 ? 12.354 2.508 -3.176 1.00 78.81 78 VAL A N 1
ATOM 580 C CA . VAL A 1 78 ? 11.892 1.630 -2.099 1.00 78.81 78 VAL A CA 1
ATOM 581 C C . VAL A 1 78 ? 11.322 0.386 -2.768 1.00 78.81 78 VAL A C 1
ATOM 583 O O . VAL A 1 78 ? 10.547 0.518 -3.717 1.00 78.81 78 VAL A O 1
ATOM 586 N N . ASP A 1 79 ? 11.716 -0.799 -2.297 1.00 80.75 79 ASP A N 1
ATOM 587 C CA . ASP A 1 79 ? 11.194 -2.068 -2.807 1.00 80.75 79 ASP A CA 1
ATOM 588 C C . ASP A 1 79 ? 9.664 -2.045 -2.844 1.00 80.75 79 ASP A C 1
ATOM 590 O O . ASP A 1 79 ? 8.992 -1.721 -1.859 1.00 80.75 79 ASP A O 1
ATOM 594 N N . ALA A 1 80 ? 9.109 -2.405 -3.998 1.00 85.75 80 ALA A N 1
ATOM 595 C CA . ALA A 1 80 ? 7.673 -2.485 -4.150 1.00 85.75 80 ALA A CA 1
ATOM 596 C C . ALA A 1 80 ? 7.118 -3.696 -3.393 1.00 85.75 80 ALA A C 1
ATOM 598 O O . ALA A 1 80 ? 7.498 -4.847 -3.624 1.00 85.75 80 ALA A O 1
ATOM 599 N N . GLY A 1 81 ? 6.155 -3.418 -2.520 1.00 87.56 81 GLY A N 1
ATOM 600 C CA . GLY A 1 81 ? 5.459 -4.437 -1.747 1.00 87.56 81 GLY A CA 1
ATOM 601 C C . GLY A 1 81 ? 6.197 -4.863 -0.483 1.00 87.56 81 GLY A C 1
ATOM 602 O O . GLY A 1 81 ? 7.293 -4.419 -0.156 1.00 87.56 81 GLY A O 1
ATOM 603 N N . HIS A 1 82 ? 5.547 -5.735 0.275 1.00 89.88 82 HIS A N 1
ATOM 604 C CA . HIS A 1 82 ? 6.049 -6.194 1.560 1.00 89.88 82 HIS A CA 1
ATOM 605 C C . HIS A 1 82 ? 7.287 -7.086 1.401 1.00 89.88 82 HIS A C 1
ATOM 607 O O . HIS A 1 82 ? 7.261 -8.053 0.640 1.00 89.88 82 HIS A O 1
ATOM 613 N N . ILE A 1 83 ? 8.328 -6.850 2.202 1.00 87.25 83 ILE A N 1
ATOM 614 C CA . ILE A 1 83 ? 9.629 -7.542 2.105 1.00 87.25 83 ILE A CA 1
ATOM 615 C C . ILE A 1 83 ? 9.485 -9.074 2.117 1.00 87.25 83 ILE A C 1
ATOM 617 O O . ILE A 1 83 ? 10.105 -9.770 1.313 1.00 87.25 83 ILE A O 1
ATOM 621 N N . TYR A 1 84 ? 8.635 -9.596 3.007 1.00 86.94 84 TYR A N 1
ATOM 622 C CA . TYR A 1 84 ? 8.477 -11.040 3.211 1.00 86.94 84 TYR A CA 1
ATOM 623 C C . TYR A 1 84 ? 7.739 -11.759 2.070 1.00 86.94 84 TYR A C 1
ATOM 625 O O . TYR A 1 84 ? 8.164 -12.824 1.639 1.00 86.94 84 TYR A O 1
ATOM 633 N N . HIS A 1 85 ? 6.626 -11.200 1.586 1.00 88.75 85 HIS A N 1
ATOM 634 C CA . HIS A 1 85 ? 5.701 -11.907 0.687 1.00 88.75 85 HIS A CA 1
ATOM 635 C C . HIS A 1 85 ? 5.462 -11.196 -0.648 1.00 88.75 85 HIS A C 1
ATOM 637 O O . HIS A 1 85 ? 4.671 -11.679 -1.454 1.00 88.75 85 HIS A O 1
ATOM 643 N N . ARG A 1 86 ? 6.107 -10.045 -0.876 1.00 88.19 86 ARG A N 1
ATOM 644 C CA . ARG A 1 86 ? 6.072 -9.246 -2.115 1.00 88.19 86 ARG A CA 1
ATOM 645 C C . ARG A 1 86 ? 4.680 -8.812 -2.580 1.00 88.19 86 ARG A C 1
ATOM 647 O O . ARG A 1 86 ? 4.510 -8.381 -3.711 1.00 88.19 86 ARG A O 1
ATOM 654 N N . ARG A 1 87 ? 3.678 -8.890 -1.700 1.00 91.81 87 ARG A N 1
ATOM 655 C CA . ARG A 1 87 ? 2.331 -8.368 -1.979 1.00 91.81 87 ARG A CA 1
ATOM 656 C C . ARG A 1 87 ? 2.314 -6.870 -1.731 1.00 91.81 87 ARG A C 1
ATOM 658 O O . ARG A 1 87 ? 3.002 -6.388 -0.832 1.00 91.81 87 ARG A O 1
ATOM 665 N N . PHE A 1 88 ? 1.473 -6.163 -2.468 1.00 93.19 88 PHE A N 1
ATOM 666 C CA . PHE A 1 88 ? 1.279 -4.721 -2.352 1.00 93.19 88 PHE A CA 1
ATOM 667 C C . PHE A 1 88 ? 0.363 -4.340 -1.182 1.00 93.19 88 PHE A C 1
ATOM 669 O O . PHE A 1 88 ? -0.555 -3.537 -1.321 1.00 93.19 88 PHE A O 1
ATOM 676 N N . GLU A 1 89 ? 0.598 -4.944 -0.019 1.00 93.50 89 GLU A N 1
ATOM 677 C CA . GLU A 1 89 ? -0.142 -4.681 1.210 1.00 93.50 89 GLU A CA 1
ATOM 678 C C . GLU A 1 89 ? 0.806 -4.607 2.409 1.00 93.50 89 GLU A C 1
ATOM 680 O O . GLU A 1 89 ? 1.736 -5.404 2.531 1.00 93.50 89 GLU A O 1
ATOM 685 N N . ILE A 1 90 ? 0.569 -3.643 3.296 1.00 92.50 90 ILE A N 1
ATOM 686 C CA . ILE A 1 90 ? 1.323 -3.447 4.535 1.00 92.50 90 ILE A CA 1
ATOM 687 C C . ILE A 1 90 ? 0.321 -3.267 5.671 1.00 92.50 90 ILE A C 1
ATOM 689 O O . ILE A 1 90 ? -0.608 -2.466 5.567 1.00 92.50 90 ILE A O 1
ATOM 693 N N . ALA A 1 91 ? 0.509 -4.002 6.764 1.00 94.38 91 ALA A N 1
ATOM 694 C CA . ALA A 1 91 ? -0.299 -3.856 7.965 1.00 94.38 91 ALA A CA 1
ATOM 695 C C . ALA A 1 91 ? 0.445 -3.029 9.020 1.00 94.38 91 ALA A C 1
ATOM 697 O O . ALA A 1 91 ? 1.595 -3.317 9.346 1.00 94.38 91 ALA A O 1
ATOM 698 N N . TRP A 1 92 ? -0.240 -2.046 9.597 1.00 95.88 92 TRP A N 1
ATOM 699 C CA . TRP A 1 92 ? 0.213 -1.313 10.772 1.00 95.88 92 TRP A CA 1
ATOM 700 C C . TRP A 1 92 ? -0.763 -1.536 11.923 1.00 95.88 92 TRP A C 1
ATOM 702 O O . TRP A 1 92 ? -1.975 -1.372 11.766 1.00 95.88 92 TRP A O 1
ATOM 712 N N . THR A 1 93 ? -0.239 -1.917 13.082 1.00 98.19 93 THR A N 1
ATOM 713 C CA . THR A 1 93 ? -1.033 -2.195 14.281 1.00 98.19 93 THR A CA 1
ATOM 714 C C . THR A 1 93 ? -0.851 -1.056 15.274 1.00 98.19 93 THR A C 1
ATOM 716 O O . THR A 1 93 ? 0.283 -0.701 15.594 1.00 98.19 93 THR A O 1
ATOM 719 N N . SER A 1 94 ? -1.956 -0.495 15.770 1.00 98.31 94 SER A N 1
ATOM 720 C CA . SER A 1 94 ? -1.917 0.600 16.739 1.00 98.31 94 SER A CA 1
ATOM 721 C C . SER A 1 94 ? -1.331 0.161 18.075 1.00 98.31 94 SER A C 1
ATOM 723 O O . SER A 1 94 ? -1.323 -1.023 18.410 1.00 98.31 94 SER A O 1
ATOM 725 N N . SER A 1 95 ? -0.929 1.116 18.910 1.00 97.88 95 SER A N 1
ATOM 726 C CA . SER A 1 95 ? -0.739 0.840 20.337 1.00 97.88 95 SER A CA 1
ATOM 727 C C . SER A 1 95 ? -2.030 0.297 20.959 1.00 97.88 95 SER A C 1
ATOM 729 O O . SER A 1 95 ? -3.132 0.576 20.474 1.00 97.88 95 SER A O 1
ATOM 731 N N . ILE A 1 96 ? -1.888 -0.470 22.039 1.00 98.50 96 ILE A N 1
ATOM 732 C CA . ILE A 1 96 ? -3.023 -0.899 22.859 1.00 98.50 96 ILE A CA 1
ATOM 733 C C . ILE A 1 96 ? -3.533 0.316 23.636 1.00 98.50 96 ILE A C 1
ATOM 735 O O . ILE A 1 96 ? -2.756 0.984 24.320 1.00 98.50 96 ILE A O 1
ATOM 739 N N . HIS A 1 97 ? -4.829 0.594 23.528 1.00 97.88 97 HIS A N 1
ATOM 740 C CA . HIS A 1 97 ? -5.515 1.589 24.340 1.00 97.88 97 HIS A CA 1
ATOM 741 C C . HIS A 1 97 ? -6.238 0.897 25.496 1.00 97.88 97 HIS A C 1
ATOM 743 O O . HIS A 1 97 ? -7.085 0.034 25.265 1.00 97.88 97 HIS A O 1
ATOM 749 N N . GLU A 1 98 ? -5.897 1.268 26.729 1.00 98.06 98 GLU A N 1
ATOM 750 C CA . GLU A 1 98 ? -6.515 0.723 27.937 1.00 98.06 98 GLU A CA 1
ATOM 751 C C . GLU A 1 98 ? -7.567 1.671 28.510 1.00 98.06 98 GLU A C 1
ATOM 753 O O . GLU A 1 98 ? -7.336 2.875 28.635 1.00 98.06 98 GLU A O 1
ATOM 758 N N . THR A 1 99 ? -8.709 1.117 28.905 1.00 97.25 99 THR A N 1
ATOM 759 C CA . THR A 1 99 ? -9.830 1.837 29.505 1.00 97.25 99 THR A CA 1
ATOM 760 C C . THR A 1 99 ? -10.053 1.406 30.955 1.00 97.25 99 THR A C 1
ATOM 762 O O . THR A 1 99 ? -9.823 0.261 31.347 1.00 97.25 99 THR A O 1
ATOM 765 N N . ALA A 1 100 ? -10.542 2.333 31.784 1.00 95.38 100 ALA A N 1
ATOM 766 C CA . ALA A 1 100 ? -10.811 2.060 33.199 1.00 95.38 100 ALA A CA 1
ATOM 767 C C . ALA A 1 100 ? -11.972 1.069 33.406 1.00 95.38 100 ALA A C 1
ATOM 769 O O . ALA A 1 100 ? -11.964 0.273 34.348 1.00 95.38 100 ALA A O 1
ATOM 770 N N . THR A 1 101 ? -12.967 1.106 32.519 1.00 95.69 101 THR A N 1
ATOM 771 C CA . THR A 1 101 ? -14.142 0.228 32.520 1.00 95.69 101 THR A CA 1
ATOM 772 C C . THR A 1 101 ? -14.205 -0.588 31.229 1.00 95.69 101 THR A C 1
ATOM 774 O O . THR A 1 101 ? -13.627 -0.172 30.223 1.00 95.69 101 THR A O 1
ATOM 777 N N . PRO A 1 102 ? -14.890 -1.747 31.231 1.00 97.50 102 PRO A N 1
ATOM 778 C CA . PRO A 1 102 ? -15.129 -2.496 30.006 1.00 97.50 102 PRO A CA 1
ATOM 779 C C . PRO A 1 102 ? -15.905 -1.669 28.973 1.00 97.50 102 PRO A C 1
ATOM 781 O O . PRO A 1 102 ? -16.899 -1.014 29.305 1.00 97.50 102 PRO A O 1
ATOM 784 N N . VAL A 1 103 ? -15.429 -1.716 27.732 1.00 97.75 103 VAL A N 1
ATOM 785 C CA . VAL A 1 103 ? -15.999 -1.060 26.559 1.00 97.75 103 VAL A CA 1
ATOM 786 C C . VAL A 1 103 ? -16.078 -2.021 25.370 1.00 97.75 103 VAL A C 1
ATOM 788 O O . VAL A 1 103 ? -15.398 -3.050 25.323 1.00 97.75 103 VAL A O 1
ATOM 791 N N . GLY A 1 104 ? -16.887 -1.647 24.386 1.00 97.38 104 GLY A N 1
ATOM 792 C CA . GLY A 1 104 ? -16.889 -2.187 23.032 1.00 97.38 104 GLY A CA 1
ATOM 793 C C . GLY A 1 104 ? -16.663 -1.067 22.016 1.00 97.38 104 GLY A C 1
ATOM 794 O O . GLY A 1 104 ? -16.827 0.114 22.329 1.00 97.38 104 GLY A O 1
ATOM 795 N N . VAL A 1 105 ? -16.282 -1.426 20.792 1.00 98.06 105 VAL A N 1
ATOM 796 C CA . VAL A 1 105 ? -16.107 -0.461 19.695 1.00 98.06 105 VAL A CA 1
ATOM 797 C C . VAL A 1 105 ? -17.437 -0.276 18.974 1.00 98.06 105 VAL A C 1
ATOM 799 O O . VAL A 1 105 ? -17.928 -1.218 18.359 1.00 98.06 105 VAL A O 1
ATOM 802 N N . ALA A 1 106 ? -18.009 0.923 19.028 1.00 97.75 106 ALA A N 1
ATOM 803 C CA . ALA A 1 106 ? -19.288 1.250 18.396 1.00 97.75 106 ALA A CA 1
ATOM 804 C C . ALA A 1 106 ? -19.128 1.865 17.001 1.00 97.75 106 ALA A C 1
ATOM 806 O O . ALA A 1 106 ? -19.969 1.663 16.127 1.00 97.75 106 ALA A O 1
ATOM 807 N N . ALA A 1 107 ? -18.041 2.597 16.765 1.00 98.19 107 ALA A N 1
ATOM 808 C CA . ALA A 1 107 ? -17.723 3.133 15.448 1.00 98.19 107 ALA A CA 1
ATOM 809 C C . ALA A 1 107 ? -16.216 3.279 15.253 1.00 98.19 107 ALA A C 1
ATOM 811 O O . ALA A 1 107 ? -15.456 3.436 16.213 1.00 98.19 107 ALA A O 1
ATOM 812 N N . ILE A 1 108 ? -15.804 3.284 13.990 1.00 98.56 108 ILE A N 1
ATOM 813 C CA . ILE A 1 108 ? -14.461 3.664 13.565 1.00 98.56 108 ILE A CA 1
ATOM 814 C C . ILE A 1 108 ? -14.568 4.741 12.488 1.00 98.56 108 ILE A C 1
ATOM 816 O O . ILE A 1 108 ? -15.370 4.649 11.559 1.00 98.56 108 ILE A O 1
ATOM 820 N N . ARG A 1 109 ? -13.749 5.781 12.614 1.00 98.38 109 ARG A N 1
ATOM 821 C CA . ARG A 1 109 ? -13.627 6.866 11.641 1.00 98.38 109 ARG A CA 1
ATOM 822 C C . ARG A 1 109 ? -12.167 7.101 11.313 1.00 98.38 109 ARG A C 1
ATOM 824 O O . ARG A 1 109 ? -11.306 6.890 12.161 1.00 98.38 109 ARG A O 1
ATOM 831 N N . TRP A 1 110 ? -11.900 7.540 10.093 1.00 98.38 110 TRP A N 1
ATOM 832 C CA . TRP A 1 110 ? -10.570 7.957 9.672 1.00 98.38 110 TRP A CA 1
ATOM 833 C C . TRP A 1 110 ? -10.652 8.933 8.504 1.00 98.38 110 TRP A C 1
ATOM 835 O O . TRP A 1 110 ? -11.639 8.951 7.764 1.00 98.38 110 TRP A O 1
ATOM 845 N N . SER A 1 111 ? -9.574 9.686 8.318 1.00 98.19 111 SER A N 1
ATOM 846 C CA . SER A 1 111 ? -9.310 10.470 7.115 1.00 98.19 111 SER A CA 1
ATOM 847 C C . SER A 1 111 ? -8.070 9.929 6.414 1.00 98.19 111 SER A C 1
ATOM 849 O O . SER A 1 111 ? -7.023 9.737 7.041 1.00 98.19 111 SER A O 1
ATOM 851 N N . ALA A 1 112 ? -8.179 9.658 5.114 1.00 97.50 112 ALA A N 1
ATOM 852 C CA . ALA A 1 112 ? -7.067 9.166 4.313 1.00 97.50 112 ALA A CA 1
ATOM 853 C C . ALA A 1 112 ? -7.138 9.649 2.861 1.00 97.50 112 ALA A C 1
ATOM 855 O O . ALA A 1 112 ? -8.217 9.783 2.285 1.00 97.50 112 ALA A O 1
ATOM 856 N N . GLU A 1 113 ? -5.971 9.838 2.253 1.00 97.69 113 GLU A N 1
ATOM 857 C CA . GLU A 1 113 ? -5.826 10.065 0.816 1.00 97.69 113 GLU A CA 1
ATOM 858 C C . GLU A 1 113 ? -5.534 8.724 0.132 1.00 97.69 113 GLU A C 1
ATOM 860 O O . GLU A 1 113 ? -4.639 7.991 0.550 1.00 97.69 113 GLU A O 1
ATOM 865 N N . THR A 1 114 ? -6.302 8.392 -0.909 1.00 95.75 114 THR A N 1
ATOM 866 C CA . THR A 1 114 ? -6.240 7.105 -1.629 1.00 95.75 114 THR A CA 1
ATOM 867 C C . THR A 1 114 ? -5.971 7.319 -3.127 1.00 95.75 114 THR A C 1
ATOM 869 O O . THR A 1 114 ? -6.811 7.026 -3.981 1.00 95.75 114 THR A O 1
ATOM 872 N N . PRO A 1 115 ? -4.810 7.894 -3.494 1.00 92.69 115 PRO A N 1
ATOM 873 C CA . PRO A 1 115 ? -4.491 8.184 -4.888 1.00 92.69 115 PRO A CA 1
ATOM 874 C C . PRO A 1 115 ? -4.336 6.902 -5.715 1.00 92.69 115 PRO A C 1
ATOM 876 O O . PRO A 1 115 ? -3.978 5.846 -5.192 1.00 92.69 115 PRO A O 1
ATOM 879 N N . LEU A 1 116 ? -4.562 7.023 -7.028 1.00 88.75 116 LEU A N 1
ATOM 880 C CA . LEU A 1 116 ? -4.178 6.029 -8.044 1.00 88.75 116 LEU A CA 1
ATOM 881 C C . LEU A 1 116 ? -4.658 4.592 -7.751 1.00 88.75 116 LEU A C 1
ATOM 883 O O . LEU A 1 116 ? -3.976 3.616 -8.043 1.00 88.75 116 LEU A O 1
ATOM 887 N N . GLY A 1 117 ? -5.853 4.456 -7.170 1.00 88.44 117 GLY A N 1
ATOM 888 C CA . GLY A 1 117 ? -6.454 3.152 -6.878 1.00 88.44 117 GLY A CA 1
ATOM 889 C C . GLY A 1 117 ? -5.898 2.449 -5.635 1.00 88.44 117 GLY A C 1
ATOM 890 O O . GLY A 1 117 ? -6.254 1.292 -5.401 1.00 88.44 117 GLY A O 1
ATOM 891 N N . SER A 1 118 ? -5.070 3.129 -4.834 1.00 94.69 118 SER A N 1
ATOM 892 C CA . SER A 1 118 ? -4.680 2.666 -3.499 1.00 94.69 118 SER A CA 1
ATOM 893 C C . SER A 1 118 ? -5.886 2.605 -2.555 1.00 94.69 118 SER A C 1
ATOM 895 O O . SER A 1 118 ? -6.908 3.257 -2.773 1.00 94.69 118 SER A O 1
ATOM 897 N N . ARG A 1 119 ? -5.809 1.766 -1.518 1.00 96.69 119 ARG A N 1
ATOM 898 C CA . ARG A 1 119 ? -6.931 1.509 -0.602 1.00 96.69 119 ARG A CA 1
ATOM 899 C C . ARG A 1 119 ? -6.444 1.323 0.819 1.00 96.69 119 ARG A C 1
ATOM 901 O O . ARG A 1 119 ? -5.384 0.742 1.040 1.00 96.69 119 ARG A O 1
ATOM 908 N N . ILE A 1 120 ? -7.252 1.766 1.774 1.00 97.88 120 ILE A N 1
ATOM 909 C CA . ILE A 1 120 ? -7.043 1.498 3.192 1.00 97.88 120 ILE A CA 1
ATOM 910 C C . ILE A 1 120 ? -8.266 0.805 3.775 1.00 97.88 120 ILE A C 1
ATOM 912 O O . ILE A 1 120 ? -9.396 1.151 3.437 1.00 97.88 120 ILE A O 1
ATOM 916 N N . ARG A 1 121 ? -8.031 -0.170 4.649 1.00 98.44 121 ARG A N 1
ATOM 917 C CA . ARG A 1 121 ? -9.084 -0.876 5.382 1.00 98.44 121 ARG A CA 1
ATOM 918 C C . ARG A 1 121 ? -8.642 -1.171 6.805 1.00 98.44 121 ARG A C 1
ATOM 920 O O . ARG A 1 121 ? -7.444 -1.266 7.077 1.00 98.44 121 ARG A O 1
ATOM 927 N N . PHE A 1 122 ? -9.601 -1.339 7.705 1.00 98.69 122 PHE A N 1
ATOM 928 C CA . PHE A 1 122 ? -9.336 -1.501 9.130 1.00 98.69 122 PHE A CA 1
ATOM 929 C C . PHE A 1 122 ? -9.926 -2.781 9.701 1.00 98.69 122 PHE A C 1
ATOM 931 O O . PHE A 1 122 ? -10.910 -3.324 9.208 1.00 98.69 122 PHE A O 1
ATOM 938 N N . GLN A 1 123 ? -9.326 -3.238 10.791 1.00 98.69 123 GLN A N 1
ATOM 939 C CA . GLN A 1 123 ? -9.912 -4.209 11.706 1.00 98.69 123 GLN A CA 1
ATOM 940 C C . GLN A 1 123 ? -9.697 -3.720 13.130 1.00 98.69 123 GLN A C 1
ATOM 942 O O . GLN A 1 123 ? -8.726 -3.015 13.405 1.00 98.69 123 GLN A O 1
ATOM 947 N N . VAL A 1 124 ? -10.566 -4.136 14.039 1.00 98.44 124 VAL A N 1
ATOM 948 C CA . VAL A 1 124 ? -10.439 -3.866 15.472 1.00 98.44 124 VAL A CA 1
ATOM 949 C C . VAL A 1 124 ? -10.382 -5.171 16.247 1.00 98.44 124 VAL A C 1
ATOM 951 O O . VAL A 1 124 ? -10.839 -6.212 15.773 1.00 98.44 124 VAL A O 1
ATOM 954 N N . ARG A 1 125 ? -9.820 -5.122 17.448 1.00 98.38 125 ARG A N 1
ATOM 955 C CA . ARG A 1 125 ? -9.943 -6.190 18.437 1.00 98.38 125 ARG A CA 1
ATOM 956 C C . ARG A 1 125 ? -10.061 -5.595 19.832 1.00 98.38 125 ARG A C 1
ATOM 958 O O . ARG A 1 125 ? -9.535 -4.514 20.102 1.00 98.38 125 ARG A O 1
ATOM 965 N N . VAL A 1 126 ? -10.770 -6.313 20.693 1.00 98.19 126 VAL A N 1
ATOM 966 C CA . VAL A 1 126 ? -11.026 -5.932 22.082 1.00 98.19 126 VAL A CA 1
ATOM 967 C C . VAL A 1 126 ? -10.731 -7.134 22.969 1.00 98.19 126 VAL A C 1
ATOM 969 O O . VAL A 1 126 ? -11.150 -8.247 22.655 1.00 98.19 126 VAL A O 1
ATOM 972 N N . GLY A 1 127 ? -10.015 -6.905 24.065 1.00 97.81 127 GLY A N 1
ATOM 973 C CA . GLY A 1 127 ? -9.651 -7.914 25.055 1.00 97.81 127 GLY A CA 1
ATOM 974 C C . GLY A 1 127 ? -9.960 -7.427 26.466 1.00 97.81 127 GLY A C 1
ATOM 975 O O . GLY A 1 127 ? -9.921 -6.228 26.747 1.00 97.81 127 GLY A O 1
ATOM 976 N N . VAL A 1 128 ? -10.293 -8.348 27.369 1.00 97.44 128 VAL A N 1
ATOM 977 C CA . VAL A 1 128 ? -10.530 -8.016 28.787 1.00 97.44 128 VAL A CA 1
ATOM 978 C C . VAL A 1 128 ? -9.259 -7.515 29.483 1.00 97.44 128 VAL A C 1
ATOM 980 O O . VAL A 1 128 ? -9.348 -6.657 30.357 1.00 97.44 128 VAL A O 1
ATOM 983 N N . ASP A 1 129 ? -8.101 -7.986 29.023 1.00 96.69 129 ASP A N 1
ATOM 984 C CA . ASP A 1 129 ? -6.741 -7.601 29.398 1.00 96.69 129 ASP A CA 1
ATOM 985 C C . ASP A 1 129 ? -5.819 -7.702 28.159 1.00 96.69 129 ASP A C 1
ATOM 987 O O . ASP A 1 129 ? -6.291 -7.961 27.044 1.00 96.69 129 ASP A O 1
ATOM 991 N N . ARG A 1 130 ? -4.513 -7.458 28.336 1.00 97.62 130 ARG A N 1
ATOM 992 C CA . ARG A 1 130 ? -3.527 -7.489 27.243 1.00 97.62 130 ARG A CA 1
ATOM 993 C C . ARG A 1 130 ? -3.342 -8.885 26.654 1.00 97.62 130 ARG A C 1
ATOM 995 O O . ARG A 1 130 ? -3.333 -9.014 25.434 1.00 97.62 130 ARG A O 1
ATOM 1002 N N . ASP A 1 131 ? -3.259 -9.909 27.495 1.00 97.44 131 ASP A N 1
ATOM 1003 C CA . ASP A 1 131 ? -3.014 -11.285 27.054 1.00 97.44 131 ASP A CA 1
ATOM 1004 C C . ASP A 1 131 ? -4.185 -11.776 26.190 1.00 97.44 131 ASP A C 1
ATOM 1006 O O . ASP A 1 131 ? -4.010 -12.276 25.078 1.00 97.44 131 ASP A O 1
ATOM 1010 N N . ARG A 1 132 ? -5.418 -11.523 26.642 1.00 97.75 132 ARG A N 1
ATOM 1011 C CA . ARG A 1 132 ? -6.631 -11.855 25.885 1.00 97.75 132 ARG A CA 1
ATOM 1012 C C . ARG A 1 132 ? -6.817 -10.997 24.644 1.00 97.75 132 ARG A C 1
ATOM 1014 O O . ARG A 1 132 ? -7.431 -11.464 23.690 1.00 97.75 132 ARG A O 1
ATOM 1021 N N . LEU A 1 133 ? -6.304 -9.766 24.620 1.00 98.00 133 LEU A N 1
ATOM 1022 C CA . LEU A 1 133 ? -6.285 -8.953 23.402 1.00 98.00 133 LEU A CA 1
ATOM 1023 C C . LEU A 1 133 ? -5.361 -9.562 22.343 1.00 98.00 133 LEU A C 1
ATOM 1025 O O . LEU A 1 133 ? -5.708 -9.561 21.162 1.00 98.00 133 LEU A O 1
ATOM 1029 N N . GLU A 1 134 ? -4.192 -10.063 22.741 1.00 97.06 134 GLU A N 1
ATOM 1030 C CA . GLU A 1 134 ? -3.230 -10.659 21.812 1.00 97.06 134 GLU A CA 1
ATOM 1031 C C . GLU A 1 134 ? -3.795 -11.900 21.113 1.00 97.06 134 GLU A C 1
ATOM 1033 O O . GLU A 1 134 ? -3.594 -12.051 19.906 1.00 97.06 134 GLU A O 1
ATOM 1038 N N . GLU A 1 135 ? -4.582 -12.697 21.838 1.00 97.12 135 GLU A N 1
ATOM 1039 C CA . GLU A 1 135 ? -5.321 -13.861 21.332 1.00 97.12 135 GLU A CA 1
ATOM 1040 C C . GLU A 1 135 ? -6.607 -13.492 20.563 1.00 97.12 135 GLU A C 1
ATOM 1042 O O . GLU A 1 135 ? -7.133 -14.307 19.800 1.00 97.12 135 GLU A O 1
ATOM 1047 N N . ALA A 1 136 ? -7.139 -12.278 20.749 1.00 97.44 136 ALA A N 1
ATOM 1048 C CA . ALA A 1 136 ? -8.416 -11.874 20.169 1.00 97.44 136 ALA A CA 1
ATOM 1049 C C . ALA A 1 136 ? -8.360 -11.764 18.638 1.00 97.44 136 ALA A C 1
ATOM 1051 O O . ALA A 1 136 ? -7.425 -11.211 18.045 1.00 97.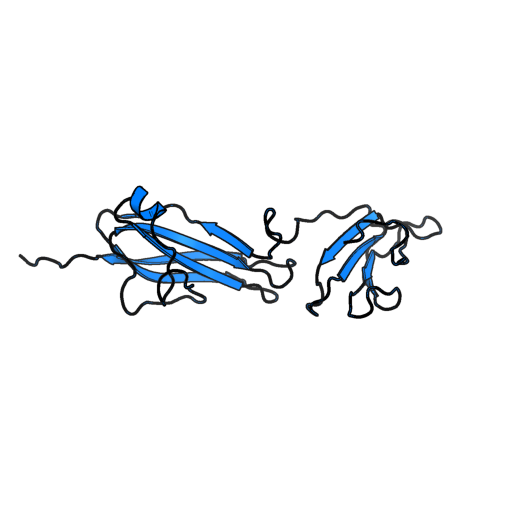44 136 ALA A O 1
ATOM 1052 N N . ALA A 1 137 ? -9.431 -12.231 17.993 1.00 97.56 137 ALA A N 1
ATOM 1053 C CA . ALA A 1 137 ? -9.577 -12.164 16.548 1.00 97.56 137 ALA A CA 1
ATOM 1054 C C . ALA A 1 137 ? -9.726 -10.715 16.058 1.00 97.56 137 ALA A C 1
ATOM 1056 O O . ALA A 1 137 ? -10.546 -9.938 16.554 1.00 97.56 137 ALA A O 1
ATOM 1057 N N . TRP A 1 138 ? -8.979 -10.379 15.008 1.00 98.38 138 TRP A N 1
ATOM 1058 C CA . TRP A 1 138 ? -9.198 -9.154 14.245 1.00 98.38 138 TRP A CA 1
ATOM 1059 C C . TRP A 1 138 ? -10.563 -9.195 13.568 1.00 98.38 138 TRP A C 1
ATOM 1061 O O . TRP A 1 138 ? -10.879 -10.155 12.867 1.00 98.38 138 TRP A O 1
ATOM 1071 N N . THR A 1 139 ? -11.362 -8.158 13.786 1.00 97.94 139 THR A N 1
ATOM 1072 C CA . THR A 1 139 ? -12.793 -8.155 13.485 1.00 97.94 139 THR A CA 1
ATOM 1073 C C . THR A 1 139 ? -13.177 -6.883 12.730 1.00 97.94 139 THR A C 1
ATOM 1075 O O . THR A 1 139 ? -12.681 -5.794 13.029 1.00 97.94 139 THR A O 1
ATOM 1078 N N . GLY A 1 140 ? -14.050 -7.034 11.740 1.00 97.69 140 GLY A N 1
ATOM 1079 C CA . GLY A 1 140 ? -14.719 -5.947 11.025 1.00 97.69 140 GLY A CA 1
ATOM 1080 C C . GLY A 1 140 ? -16.232 -5.949 11.294 1.00 97.69 140 GLY A C 1
ATOM 1081 O O . GLY A 1 140 ? -16.695 -6.659 12.191 1.00 97.69 140 GLY A O 1
ATOM 1082 N N . PRO A 1 141 ? -17.033 -5.210 10.510 1.00 95.88 141 PRO A N 1
ATOM 1083 C CA . PRO A 1 141 ? -18.462 -5.042 10.764 1.00 95.88 141 PRO A CA 1
ATOM 1084 C C . PRO A 1 141 ? -19.277 -6.330 10.589 1.00 95.88 141 PRO A C 1
ATOM 1086 O O . PRO A 1 141 ? -20.354 -6.452 11.166 1.00 95.88 141 PRO A O 1
ATOM 1089 N N . THR A 1 142 ? -18.770 -7.314 9.839 1.00 95.00 142 THR A N 1
ATOM 1090 C CA . THR A 1 142 ? -19.459 -8.593 9.593 1.00 95.00 142 THR A CA 1
ATOM 1091 C C . THR A 1 142 ? -18.881 -9.762 10.395 1.00 95.00 142 THR A C 1
ATOM 1093 O O . THR A 1 142 ? -19.230 -10.914 10.147 1.00 95.00 142 THR A O 1
ATOM 1096 N N . GLY A 1 143 ? -18.028 -9.481 11.387 1.00 94.81 143 GLY A N 1
ATOM 1097 C CA . GLY A 1 143 ? -17.472 -10.480 12.301 1.00 94.81 143 GLY A CA 1
ATOM 1098 C C . GLY A 1 143 ? -15.979 -10.767 12.093 1.00 94.81 143 GLY A C 1
ATOM 1099 O O . GLY A 1 143 ? -15.272 -9.979 11.450 1.00 94.81 143 GLY A O 1
ATOM 1100 N N . PRO A 1 144 ? -15.456 -11.850 12.698 1.00 96.75 144 PRO A N 1
ATOM 1101 C CA . PRO A 1 144 ? -14.032 -12.171 12.667 1.00 96.75 144 PRO A CA 1
ATOM 1102 C C . PRO A 1 144 ? -13.479 -12.256 11.241 1.00 96.75 144 PRO A C 1
ATOM 1104 O O . PRO A 1 144 ? -14.147 -12.736 10.331 1.00 96.75 144 PRO A O 1
ATOM 1107 N N . ALA A 1 145 ? -12.250 -11.781 11.055 1.00 96.62 145 ALA A N 1
ATOM 1108 C CA . ALA A 1 145 ? -11.538 -11.683 9.779 1.00 96.62 145 ALA A CA 1
ATOM 1109 C C . ALA A 1 145 ? -12.168 -10.768 8.706 1.00 96.62 145 ALA A C 1
ATOM 1111 O O . ALA A 1 145 ? -11.560 -10.592 7.650 1.00 96.62 145 ALA A O 1
ATOM 1112 N N . SER A 1 146 ? -13.316 -10.133 8.967 1.00 97.50 146 SER A N 1
ATOM 1113 C CA . SER A 1 146 ? -13.865 -9.088 8.090 1.00 97.50 146 SER A CA 1
ATOM 1114 C C . SER A 1 146 ? -13.157 -7.741 8.280 1.00 97.50 146 SER A C 1
ATOM 1116 O O . SER A 1 146 ? -12.347 -7.588 9.198 1.00 97.50 146 SER A O 1
ATOM 1118 N N . PHE A 1 147 ? -13.441 -6.773 7.405 1.00 98.44 147 PHE A N 1
ATOM 1119 C CA . PHE A 1 147 ? -12.774 -5.471 7.358 1.00 98.44 147 PHE A CA 1
ATOM 1120 C C . PHE A 1 147 ? -13.775 -4.318 7.306 1.00 98.44 147 PHE A C 1
ATOM 1122 O O . PHE A 1 147 ? -14.838 -4.432 6.704 1.00 98.44 147 PHE A O 1
ATOM 1129 N N . PHE A 1 148 ? -13.398 -3.194 7.906 1.00 98.44 148 PHE A N 1
ATOM 1130 C CA . PHE A 1 148 ? -13.997 -1.896 7.627 1.00 98.44 148 PHE A CA 1
ATOM 1131 C C . PHE A 1 148 ? -13.325 -1.311 6.384 1.00 98.44 148 PHE A C 1
ATOM 1133 O O . PHE A 1 148 ? -12.156 -0.927 6.445 1.00 98.44 148 PHE A O 1
ATOM 1140 N N . ASP A 1 149 ? -14.054 -1.242 5.272 1.00 97.56 149 ASP A N 1
ATOM 1141 C CA . ASP A 1 149 ? -13.582 -0.626 4.021 1.00 97.56 149 ASP A CA 1
ATOM 1142 C C . ASP A 1 149 ? -13.962 0.866 3.908 1.00 97.56 149 ASP A C 1
ATOM 1144 O O . ASP A 1 149 ? -13.491 1.569 3.015 1.00 97.56 149 ASP A O 1
ATOM 1148 N N . ALA A 1 150 ? -14.791 1.367 4.830 1.00 97.31 150 ALA A N 1
ATOM 1149 C CA . ALA A 1 150 ? -15.151 2.776 4.981 1.00 97.31 150 ALA A CA 1
ATOM 1150 C C . ALA A 1 150 ? -15.422 3.113 6.463 1.00 97.31 150 ALA A C 1
ATOM 1152 O O . ALA A 1 150 ? -15.703 2.193 7.240 1.00 97.31 150 ALA A O 1
ATOM 1153 N N . PRO A 1 151 ? -15.336 4.398 6.869 1.00 97.94 151 PRO A N 1
ATOM 1154 C CA . PRO A 1 151 ? -15.789 4.840 8.184 1.00 97.94 151 PRO A CA 1
ATOM 1155 C C . PRO A 1 151 ? -17.221 4.380 8.438 1.00 97.94 151 PRO A C 1
ATOM 1157 O O . PRO A 1 151 ? -18.095 4.609 7.601 1.00 97.94 151 PRO A O 1
ATOM 1160 N N . ASP A 1 152 ? -17.463 3.751 9.583 1.00 97.25 152 ASP A N 1
ATOM 1161 C CA . ASP A 1 152 ? -18.742 3.098 9.843 1.00 97.25 152 ASP A CA 1
ATOM 1162 C C . ASP A 1 152 ? -19.109 3.107 11.329 1.00 97.25 152 ASP A C 1
ATOM 1164 O O . ASP A 1 152 ? -18.241 3.138 12.211 1.00 97.25 152 ASP A O 1
ATOM 1168 N N . ARG A 1 153 ? -20.417 3.073 11.591 1.00 97.19 153 ARG A N 1
ATOM 1169 C CA . ARG A 1 153 ? -21.018 2.898 12.913 1.00 97.19 153 ARG A CA 1
ATOM 1170 C C . ARG A 1 153 ? -21.800 1.592 12.924 1.00 97.19 153 ARG A C 1
ATOM 1172 O O . ARG A 1 153 ? -22.694 1.369 12.117 1.00 97.19 153 ARG A O 1
ATOM 1179 N N . LEU A 1 154 ? -21.496 0.762 13.906 1.00 94.38 154 LEU A N 1
ATOM 1180 C CA . LEU A 1 154 ? -22.051 -0.570 14.053 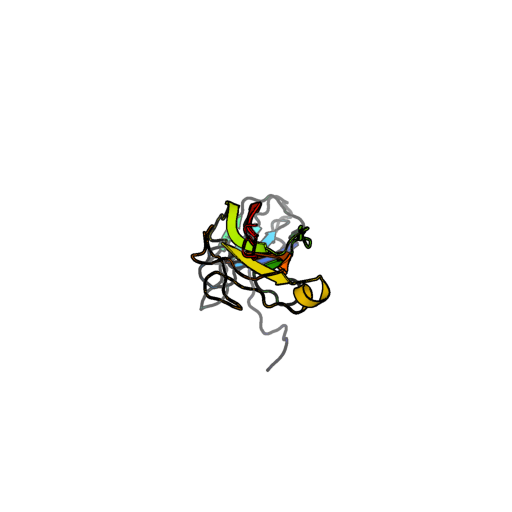1.00 94.38 154 LEU A CA 1
ATOM 1181 C C . LEU A 1 154 ? -23.430 -0.523 14.713 1.00 94.38 154 LEU A C 1
ATOM 1183 O O . LEU A 1 154 ? -23.701 0.320 15.566 1.00 94.38 154 LEU A O 1
ATOM 1187 N N . ALA A 1 155 ? -24.289 -1.483 14.366 1.00 91.56 155 ALA A N 1
ATOM 1188 C CA . ALA A 1 155 ? -25.591 -1.649 15.016 1.00 91.56 155 ALA A CA 1
ATOM 1189 C C . ALA A 1 155 ? -25.472 -2.115 16.481 1.00 91.56 155 ALA A C 1
ATOM 1191 O O . ALA A 1 155 ? -26.366 -1.868 17.286 1.00 91.56 155 ALA A O 1
ATOM 1192 N N . ALA A 1 156 ? -24.374 -2.795 16.815 1.00 92.19 156 ALA A N 1
ATOM 1193 C CA . ALA A 1 156 ? -24.012 -3.198 18.166 1.00 92.19 156 ALA A CA 1
ATOM 1194 C C . ALA A 1 156 ? -22.492 -3.099 18.331 1.00 92.19 156 ALA A C 1
ATOM 1196 O O . ALA A 1 156 ? -21.748 -3.435 17.406 1.00 92.19 156 ALA A O 1
ATOM 1197 N N . ALA A 1 157 ? -22.036 -2.653 19.502 1.00 94.12 157 ALA A N 1
ATOM 1198 C CA . ALA A 1 157 ? -20.614 -2.508 19.774 1.00 94.12 157 ALA A CA 1
ATOM 1199 C C . ALA A 1 157 ? -19.875 -3.857 19.681 1.00 94.12 157 ALA A C 1
ATOM 1201 O O . ALA A 1 157 ? -20.333 -4.881 20.194 1.00 94.12 157 ALA A O 1
ATOM 1202 N N . LEU A 1 158 ? -18.711 -3.853 19.028 1.00 94.38 158 LEU A N 1
ATOM 1203 C CA . LEU A 1 158 ? -17.847 -5.021 18.899 1.00 94.38 158 LEU A CA 1
ATOM 1204 C C . LEU A 1 158 ? -16.992 -5.199 20.154 1.00 94.38 158 LEU A C 1
ATOM 1206 O O . LEU A 1 158 ? -16.174 -4.341 20.494 1.00 94.38 158 LEU A O 1
ATOM 1210 N N . GLY A 1 159 ? -17.129 -6.366 20.779 1.00 93.19 159 GLY A N 1
ATOM 1211 C CA . GLY A 1 159 ? -16.320 -6.777 21.921 1.00 93.19 159 GLY A CA 1
ATOM 1212 C C . GLY A 1 159 ? -16.796 -6.218 23.261 1.00 93.19 159 GLY A C 1
ATOM 1213 O O . GLY A 1 159 ? -17.726 -5.422 23.348 1.00 93.19 159 GLY A O 1
ATOM 1214 N N . ASN A 1 160 ? -16.160 -6.701 24.324 1.00 95.75 160 ASN A N 1
ATOM 1215 C CA . ASN A 1 160 ? -16.414 -6.298 25.701 1.00 95.75 160 ASN A CA 1
ATOM 1216 C C . ASN A 1 160 ? -15.123 -6.499 26.498 1.00 95.75 160 ASN A C 1
ATOM 1218 O O . ASN A 1 160 ? -14.777 -7.628 26.846 1.00 95.75 160 ASN A O 1
ATOM 1222 N N . GLY A 1 161 ? -14.383 -5.423 26.744 1.00 96.62 161 GLY A N 1
ATOM 1223 C CA . GLY A 1 161 ? -13.087 -5.517 27.401 1.00 96.62 161 GLY A CA 1
ATOM 1224 C C . GLY A 1 161 ? -12.463 -4.166 27.707 1.00 96.62 161 GLY A C 1
ATOM 1225 O O . GLY A 1 161 ? -13.053 -3.127 27.442 1.00 96.62 161 GLY A O 1
ATOM 1226 N N . ARG A 1 162 ? -11.281 -4.179 28.319 1.00 97.69 162 ARG A N 1
ATOM 1227 C CA . ARG A 1 162 ? -10.573 -2.959 28.737 1.00 97.69 162 ARG A CA 1
ATOM 1228 C C . ARG A 1 162 ? -9.424 -2.587 27.819 1.00 97.69 162 ARG A C 1
ATOM 1230 O O . ARG A 1 162 ? -8.894 -1.495 27.931 1.00 97.69 162 ARG A O 1
ATOM 1237 N N . CYS A 1 163 ? -9.019 -3.489 26.938 1.00 98.44 163 CYS A N 1
ATOM 1238 C CA . CYS A 1 163 ? -7.954 -3.260 25.980 1.00 98.44 163 CYS A CA 1
ATOM 1239 C C . CYS A 1 163 ? -8.569 -3.189 24.585 1.00 98.44 163 CYS A C 1
ATOM 1241 O O . CYS A 1 163 ? -9.297 -4.097 24.187 1.00 98.44 163 CYS A O 1
ATOM 1243 N N . VAL A 1 164 ? -8.274 -2.127 23.841 1.00 98.38 164 VAL A N 1
ATOM 1244 C CA . VAL A 1 164 ? -8.765 -1.903 22.478 1.00 98.38 164 VAL A CA 1
ATOM 1245 C C . VAL A 1 164 ? -7.581 -1.641 21.559 1.00 98.38 164 VAL A C 1
ATOM 1247 O O . VAL A 1 164 ? -6.637 -0.938 21.921 1.00 98.38 164 VAL A O 1
ATOM 1250 N N . GLN A 1 165 ? -7.625 -2.199 20.354 1.00 98.56 165 GLN A N 1
ATOM 1251 C CA . GLN A 1 165 ? -6.601 -1.978 19.340 1.00 98.56 165 GLN A CA 1
ATOM 1252 C C . GLN A 1 165 ? -7.214 -2.024 17.945 1.00 98.56 165 GLN A C 1
ATOM 1254 O O . GLN A 1 165 ? -8.170 -2.765 17.703 1.00 98.56 165 GLN A O 1
ATOM 1259 N N . TYR A 1 166 ? -6.636 -1.269 17.015 1.00 98.56 166 TYR A N 1
ATOM 1260 C CA . TYR A 1 166 ? -6.968 -1.372 15.600 1.00 98.56 166 TYR A CA 1
ATOM 1261 C C . TYR A 1 166 ? -5.742 -1.752 14.770 1.00 98.56 166 TYR A C 1
ATOM 1263 O O . TYR A 1 166 ? -4.591 -1.589 15.180 1.00 98.56 166 TYR A O 1
ATOM 1271 N N . ARG A 1 167 ? -6.008 -2.262 13.572 1.00 98.56 167 ARG A N 1
ATOM 1272 C CA . ARG A 1 167 ? -5.011 -2.552 12.549 1.00 98.56 167 ARG A CA 1
ATOM 1273 C C . ARG A 1 167 ? -5.450 -1.931 11.238 1.00 98.56 167 ARG A C 1
ATOM 1275 O O . ARG A 1 167 ? -6.547 -2.218 10.763 1.00 98.56 167 ARG A O 1
ATOM 1282 N N . ALA A 1 168 ? -4.585 -1.102 10.676 1.00 98.44 168 ALA A N 1
ATOM 1283 C CA . ALA A 1 168 ? -4.744 -0.487 9.370 1.00 98.44 168 ALA A CA 1
ATOM 1284 C C . ALA A 1 168 ? -4.002 -1.318 8.319 1.00 98.44 168 ALA A C 1
ATOM 1286 O O . ALA A 1 168 ? -2.860 -1.722 8.535 1.00 98.44 168 ALA A O 1
ATOM 1287 N N . TRP A 1 169 ? -4.638 -1.553 7.178 1.00 97.69 169 TRP A N 1
ATOM 1288 C CA . TRP A 1 169 ? -4.043 -2.218 6.023 1.00 97.69 169 TRP A CA 1
ATOM 1289 C C . TRP A 1 169 ? -3.924 -1.229 4.874 1.00 97.69 169 TRP A C 1
ATOM 1291 O O . TRP A 1 169 ? -4.935 -0.774 4.348 1.00 97.69 169 TRP A O 1
ATOM 1301 N N . PHE A 1 170 ? -2.691 -0.926 4.489 1.00 96.38 170 PHE A N 1
ATOM 1302 C CA . PHE A 1 170 ? -2.323 -0.045 3.391 1.00 96.38 170 PHE A CA 1
ATOM 1303 C C . PHE A 1 170 ? -2.125 -0.894 2.145 1.00 96.38 170 PHE A C 1
ATOM 1305 O O . PHE A 1 170 ? -1.245 -1.749 2.126 1.00 96.38 170 PHE A O 1
ATOM 1312 N N . MET A 1 171 ? -2.938 -0.678 1.117 1.00 95.69 171 MET A N 1
ATOM 1313 C CA . MET A 1 171 ? -2.929 -1.482 -0.099 1.00 95.69 171 MET A CA 1
ATOM 1314 C C . MET A 1 171 ? -2.614 -0.598 -1.300 1.00 95.69 171 MET A C 1
ATOM 1316 O O . MET A 1 171 ? -3.228 0.455 -1.489 1.00 95.69 171 MET A O 1
ATOM 1320 N N . SER A 1 172 ? -1.679 -1.050 -2.123 1.00 92.31 172 SER A N 1
ATOM 1321 C CA . SER A 1 172 ? -1.402 -0.481 -3.434 1.00 92.31 172 SER A CA 1
ATOM 1322 C C . SER A 1 172 ? -1.948 -1.405 -4.517 1.00 92.31 172 SER A C 1
ATOM 1324 O O . SER A 1 172 ? -2.021 -2.620 -4.336 1.00 92.31 172 SER A O 1
ATOM 1326 N N . ARG A 1 173 ? -2.358 -0.826 -5.645 1.00 90.12 173 ARG A N 1
ATOM 1327 C CA . ARG A 1 173 ? -2.811 -1.595 -6.807 1.00 90.12 173 ARG A CA 1
ATOM 1328 C C . ARG A 1 173 ? -1.640 -2.303 -7.491 1.00 90.12 173 ARG A C 1
ATOM 1330 O O . ARG A 1 173 ? -1.746 -3.480 -7.811 1.00 90.12 173 ARG A O 1
ATOM 1337 N N . ASP A 1 174 ? -0.547 -1.575 -7.685 1.00 86.75 174 ASP A N 1
ATOM 1338 C CA . ASP A 1 174 ? 0.593 -1.943 -8.538 1.00 86.75 174 ASP A CA 1
ATOM 1339 C C . ASP A 1 174 ? 1.954 -1.700 -7.852 1.00 86.75 174 ASP A C 1
ATOM 1341 O O . ASP A 1 174 ? 3.010 -1.887 -8.449 1.00 86.75 174 ASP A O 1
ATOM 1345 N N . GLY A 1 175 ? 1.943 -1.291 -6.579 1.00 87.19 175 GLY A N 1
ATOM 1346 C CA . GLY A 1 175 ? 3.142 -1.010 -5.792 1.00 87.19 175 GLY A CA 1
ATOM 1347 C C . GLY A 1 175 ? 3.701 0.401 -5.978 1.00 87.19 175 GLY A C 1
ATOM 1348 O O . GLY A 1 175 ? 4.614 0.767 -5.241 1.00 87.19 175 GLY A O 1
ATOM 1349 N N . SER A 1 176 ? 3.148 1.205 -6.894 1.00 82.88 176 SER A N 1
ATOM 1350 C CA . SER A 1 176 ? 3.650 2.554 -7.193 1.00 82.88 176 SER A CA 1
ATOM 1351 C C . SER A 1 176 ? 3.217 3.617 -6.176 1.00 82.88 176 SER A C 1
ATOM 1353 O O . SER A 1 176 ? 3.906 4.621 -5.993 1.00 82.88 176 SER A O 1
ATOM 1355 N N . ASN A 1 177 ? 2.074 3.420 -5.510 1.00 87.94 177 ASN A N 1
ATOM 1356 C CA . ASN A 1 177 ? 1.516 4.396 -4.574 1.00 87.94 177 ASN A CA 1
ATOM 1357 C C . ASN A 1 177 ? 0.697 3.734 -3.456 1.00 87.94 177 ASN A C 1
ATOM 1359 O O . ASN A 1 177 ? -0.053 2.791 -3.710 1.00 87.94 177 ASN A O 1
ATOM 1363 N N . TYR A 1 178 ? 0.816 4.240 -2.230 1.00 92.44 178 TYR A N 1
ATOM 1364 C CA . TYR A 1 178 ? 0.130 3.739 -1.035 1.00 92.44 178 TYR A CA 1
ATOM 1365 C C . TYR A 1 178 ? -0.710 4.854 -0.407 1.00 92.44 178 TYR A C 1
ATOM 1367 O O . TYR A 1 178 ? -0.384 6.030 -0.574 1.00 92.44 178 TYR A O 1
ATOM 1375 N N . PRO A 1 179 ? -1.783 4.517 0.329 1.00 95.81 179 PRO A N 1
ATOM 1376 C CA . PRO A 1 179 ? -2.636 5.541 0.905 1.00 95.81 179 PRO A CA 1
ATOM 1377 C C . PRO A 1 179 ? -1.924 6.281 2.041 1.00 95.81 179 PRO A C 1
ATOM 1379 O O . PRO A 1 179 ? -1.110 5.706 2.768 1.00 95.81 179 PRO A O 1
ATOM 1382 N N . LEU A 1 180 ? -2.281 7.548 2.234 1.00 96.12 180 LEU A N 1
ATOM 1383 C CA . LEU A 1 180 ? -1.796 8.364 3.343 1.00 96.12 180 LEU A CA 1
ATOM 1384 C C . LEU A 1 180 ? -2.892 8.500 4.395 1.00 96.12 180 LEU A C 1
ATOM 1386 O O . LEU A 1 180 ? -3.882 9.196 4.182 1.00 96.12 180 LEU A O 1
ATOM 1390 N N . LEU A 1 181 ? -2.705 7.839 5.535 1.00 97.88 181 LEU A N 1
ATOM 1391 C CA . LEU A 1 181 ? -3.602 7.930 6.684 1.00 97.88 181 LEU A CA 1
ATOM 1392 C C . LEU A 1 181 ? -3.256 9.166 7.526 1.00 97.88 181 LEU A C 1
ATOM 1394 O O . LEU A 1 181 ? -2.104 9.327 7.929 1.00 97.88 181 LEU A O 1
ATOM 1398 N N . ARG A 1 182 ? -4.241 10.031 7.794 1.00 97.69 182 ARG A N 1
ATOM 1399 C CA . ARG A 1 182 ? -4.059 11.277 8.560 1.00 97.69 182 ARG A CA 1
ATOM 1400 C C . ARG A 1 182 ? -4.456 11.123 10.023 1.00 97.69 182 ARG A C 1
ATOM 1402 O O . ARG A 1 182 ? -3.700 11.517 10.906 1.00 97.69 182 ARG A O 1
ATOM 1409 N N . ASP A 1 183 ? -5.617 10.529 10.269 1.00 97.38 183 ASP A N 1
ATOM 1410 C CA . ASP A 1 183 ? -6.163 10.329 11.607 1.00 97.38 183 ASP A CA 1
ATOM 1411 C C . ASP A 1 183 ? -7.073 9.099 11.656 1.00 97.38 183 ASP A C 1
ATOM 1413 O O . ASP A 1 183 ? -7.601 8.658 10.634 1.00 97.38 183 ASP A O 1
ATOM 1417 N N . VAL A 1 184 ? -7.221 8.542 12.859 1.00 98.25 184 VAL A N 1
ATOM 1418 C CA . VAL A 1 184 ? -8.143 7.447 13.181 1.00 98.25 184 VAL A CA 1
ATOM 1419 C C . VAL A 1 184 ? -8.793 7.760 14.520 1.00 98.25 184 VAL A C 1
ATOM 1421 O O . VAL A 1 184 ? -8.101 8.096 15.482 1.00 98.25 184 VAL A O 1
ATOM 1424 N N . ALA A 1 185 ? -10.107 7.590 14.603 1.00 98.25 185 ALA A N 1
ATOM 1425 C CA . ALA A 1 185 ? -10.881 7.710 15.827 1.00 98.25 185 ALA A CA 1
ATOM 1426 C C . ALA A 1 185 ? -11.743 6.460 16.031 1.00 98.25 185 ALA A C 1
ATOM 1428 O O . ALA A 1 185 ? -12.403 5.986 15.105 1.00 98.25 185 ALA A O 1
ATOM 1429 N N . LEU A 1 186 ? -11.754 5.948 17.261 1.00 98.19 186 LEU A N 1
ATOM 1430 C CA . LEU A 1 186 ? -12.685 4.912 17.700 1.00 98.19 186 LEU A CA 1
ATOM 1431 C C . LEU A 1 186 ? -13.706 5.541 18.645 1.00 98.19 186 LEU A C 1
ATOM 1433 O O . LEU A 1 186 ? -13.332 6.243 19.583 1.00 98.19 186 LEU A O 1
ATOM 1437 N N . GLU A 1 187 ? -14.986 5.265 18.416 1.00 98.12 187 GLU A N 1
ATOM 1438 C CA . GLU A 1 187 ? -16.049 5.582 19.369 1.00 98.12 187 GLU A CA 1
ATOM 1439 C C . GLU A 1 187 ? -16.276 4.342 20.242 1.00 98.12 187 GLU A C 1
ATOM 1441 O O . GLU A 1 187 ? -16.579 3.261 19.728 1.00 98.12 187 GLU A O 1
ATOM 1446 N N . LEU A 1 188 ? -16.077 4.487 21.554 1.00 97.69 188 LEU A N 1
ATOM 1447 C CA . LEU A 1 188 ? -16.148 3.394 22.524 1.00 97.69 188 LEU A CA 1
ATOM 1448 C C . LEU A 1 188 ? -17.417 3.520 23.368 1.00 97.69 188 LEU A C 1
ATOM 1450 O O . LEU A 1 188 ? -17.723 4.601 23.873 1.00 97.69 188 LEU A O 1
ATOM 1454 N N . GLU A 1 189 ? -18.125 2.411 23.556 1.00 95.94 189 GLU A N 1
ATOM 1455 C CA . GLU A 1 189 ? -19.340 2.343 24.371 1.00 95.94 189 GLU A CA 1
ATOM 1456 C C . GLU A 1 189 ? -19.114 1.452 25.599 1.00 95.94 189 GLU A C 1
ATOM 1458 O O . GLU A 1 189 ? -18.600 0.342 25.447 1.00 95.94 189 GLU A O 1
ATOM 1463 N N . PRO A 1 190 ? -19.486 1.887 26.818 1.00 94.69 190 PRO A N 1
ATOM 1464 C CA . PRO A 1 190 ? -19.414 1.042 28.008 1.00 94.69 190 PRO A CA 1
ATOM 1465 C C . PRO A 1 190 ? -20.269 -0.223 27.869 1.00 94.69 190 PRO A C 1
ATOM 1467 O O . PRO A 1 190 ? -21.437 -0.153 27.496 1.00 94.69 190 PRO A O 1
ATOM 1470 N N . THR A 1 191 ? -19.723 -1.378 28.240 1.00 82.94 191 THR A N 1
ATOM 1471 C CA . THR A 1 191 ? -20.377 -2.692 28.062 1.00 82.94 191 THR A CA 1
ATOM 1472 C C . THR A 1 191 ? -21.029 -3.249 29.335 1.00 82.94 191 THR A C 1
ATOM 1474 O O . THR A 1 191 ? -21.249 -4.453 29.459 1.00 82.94 191 THR A O 1
ATOM 1477 N N . GLY A 1 192 ? -21.387 -2.382 30.287 1.00 68.94 192 GLY A N 1
ATOM 1478 C CA . GLY A 1 192 ? -22.091 -2.745 31.523 1.00 68.94 192 GLY A CA 1
ATOM 1479 C C . GLY A 1 192 ? -23.500 -2.154 31.596 1.00 68.94 192 GLY A C 1
ATOM 1480 O O . GLY A 1 192 ? -23.717 -1.007 31.207 1.00 68.94 192 GLY A O 1
ATOM 1481 N N . LYS A 1 193 ? -24.461 -2.909 32.150 1.00 54.38 193 LYS A N 1
ATOM 1482 C CA . LYS A 1 193 ? -25.707 -2.311 32.653 1.00 54.38 193 LYS A CA 1
ATOM 1483 C C . LYS A 1 193 ? -25.326 -1.296 33.734 1.00 54.38 193 LYS A C 1
ATOM 1485 O O . LYS A 1 193 ? -24.581 -1.635 34.649 1.00 54.38 193 LYS A O 1
ATOM 1490 N N . GLN A 1 194 ? -25.840 -0.070 33.642 1.00 44.09 194 GLN A N 1
ATOM 1491 C CA . GLN A 1 194 ? -25.962 0.760 34.835 1.00 44.09 194 GLN A CA 1
ATOM 1492 C C . GLN A 1 194 ? -26.919 0.018 35.767 1.00 44.09 194 GLN A C 1
ATOM 1494 O O . GLN A 1 194 ? -28.128 0.023 35.526 1.00 44.09 194 GLN A O 1
ATOM 1499 N N . ASP A 1 195 ? -26.395 -0.638 36.797 1.00 42.91 195 ASP A N 1
ATOM 1500 C CA . ASP A 1 195 ? -27.206 -0.932 37.970 1.00 42.91 195 ASP A CA 1
ATOM 1501 C C . ASP A 1 195 ? -27.616 0.433 38.531 1.00 42.91 195 ASP A C 1
ATOM 1503 O O . ASP A 1 195 ? -26.817 1.155 39.131 1.00 42.91 195 ASP A O 1
ATOM 1507 N N . LYS A 1 196 ? -28.840 0.863 38.201 1.00 36.03 196 LYS A N 1
ATOM 1508 C CA . LYS A 1 196 ? -29.461 1.992 38.888 1.00 36.03 196 LYS A CA 1
ATOM 1509 C C . LYS A 1 196 ? -29.632 1.584 40.357 1.00 36.03 196 LYS A C 1
ATOM 1511 O O . LYS A 1 196 ? -30.037 0.443 40.587 1.00 36.03 196 LYS A O 1
ATOM 1516 N N . PRO A 1 197 ? -29.308 2.478 41.306 1.00 53.66 197 PRO A N 1
ATOM 1517 C CA . PRO A 1 197 ? -29.520 2.222 42.726 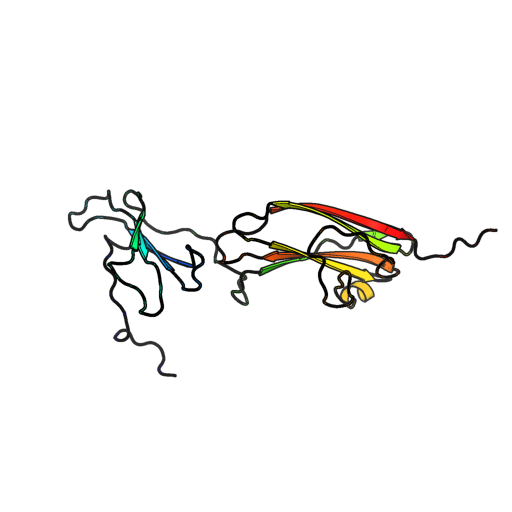1.00 53.66 197 PRO A CA 1
ATOM 1518 C C . PRO A 1 197 ? -30.993 1.955 43.049 1.00 53.66 197 PRO A C 1
ATOM 1520 O O . PRO A 1 197 ? -31.869 2.453 42.297 1.00 53.66 197 PRO A O 1
#

pLDDT: mean 92.81, std 9.1, range [36.03, 98.69]

Secondary structure (DSSP, 8-state):
-----TTS------SSEEEEEEE-SSSSSS-EEEEEE---TTS-S-PPEEEEPP-TT---TTSEEEE--SS------PPSS-TTT--SEEEEEPPPEEEEEEEEEEEEEEEEE-GGG-EEEEEEEEESSHHHHHHSPPEETTEET--BSS-EEEEEEEEEEEEEEEEEEEE-SSSS---EEEEEEEEEEE-S-----

Radius of gyration: 24.69 Å; Cα contacts (8 Å, |Δi|>4): 444; chains: 1; bounding box: 59×40×73 Å

Foldseek 3Di:
DPDDDPVPDDDEDAAAFQEKDWWQPPLPPFIKMKTQHAAHPVRQQQGWTKIWHADPVGTDNVRIDTHRDGRDHYDDDDQQADPPPNAQKDKDKDDKAFAPAKKFFFWKAFDKAAPPNKFKKKWKFAAQDDVRRVVTATADQVGGPDIHRHTDGHPDGHDIHGIMMMMMMWGDSIRPDTMGTDDMDTDIDGPDPPPDD